Protein AF-A0AB34HE73-F1 (afdb_monomer)

Solvent-accessible surface area (backbone atoms only — not comparable to full-atom values): 18874 Å² total; per-residue (Å²): 136,82,91,80,91,85,86,89,84,90,88,88,86,88,89,89,86,86,93,82,88,81,91,80,83,86,74,69,83,75,71,79,73,81,68,89,65,58,67,59,55,50,46,30,37,50,30,25,45,53,14,38,50,33,37,51,53,22,69,75,37,46,39,34,33,37,40,43,47,102,61,78,45,68,40,33,85,72,79,92,71,82,95,65,86,77,57,67,61,53,55,51,26,51,54,26,43,50,51,14,49,53,27,26,48,53,16,37,52,28,39,55,42,65,72,36,83,92,74,49,69,88,80,55,41,57,57,53,19,20,57,27,15,41,52,13,19,55,30,30,48,52,18,54,51,53,49,50,56,64,56,69,71,51,85,76,53,97,73,43,55,69,46,80,30,68,30,45,52,29,43,55,51,16,27,52,26,15,43,55,19,24,62,52,55,98,87,51,62,70,47,56,38,29,39,51,51,16,29,52,32,23,47,55,16,31,53,28,34,46,51,22,63,76,33,48,37,31,31,36,38,99,65,36,32,30,31,74,60,36,36,35,44,87,93,46,75,45,74,58,78,94,41,74,70,51,52,49,26,45,52,27,44,53,50,21,34,50,32,26,51,53,24,29,54,46,33,51,46,55,75,76,44,94,83,70,88,53,32,54,61,33,14,52,33,20,43,51,19,24,52,28,38,50,53,20,52,52,51,52,48,64,73,49,71,83,49,92,72,62,40,82,31,68,25,44,52,32,39,62,56,16,31,61,31,19,39,52,15,15,50,27,21,40,54,29,39,53,54,49,57,54,50,52,62,61,69,67,56,80,78,85,125

Organism: Eschrichtius robustus (NCBI:txid9764)

Radius of gyration: 31.64 Å; Cα contacts (8 Å, |Δi|>4): 471; chains: 1; bounding box: 95×56×124 Å

Secondary structure (DSSP, 8-state):
-----------------------------------TTHHHHHHHHHHHHHHHHHHHHHHH-S-SEEEESSS-EEE-SS--SS-S---HHHHHHHHHHHHHHHHHHHHHHHHHHHT-TTT--TTHHHHHHHHHHHHHHHHHHHHHHHHHHHHHTSPPPTT-EEEE-HHHHHHHHHHHHHHHHHH--TTS-HHHHHHHHHHHHHHHHHHHHHHHHH-S-SEEETTEEE-SSEEEETTEEEEPP--HHHHHHHHHHHHHHHHHHHHHHHHHHHHH-TT--THHHHHHHHHHHHHHHHHHHHHHHHHHTT-TT-EE-HHHHHHHHHHHHHHHHHHHHHHHHHHHHHHHHHHTS----

Sequence (353 aa):
MSSAIFVMAPQLPQTWIPFWEPVLMSMGPRSPAFAPMEPYRSLALLTSSLGLLSLLVALSTNFWFVAEGPSSSHSGLWPRGDQGSVKGYIHVTQSFCILAALWGLISVSFLVMSCIPSLSAPGRGPIVSTFTAFAAALSLTVAMVVYTVERWKQPGHPQIQSFFSWSFYLGWVSTVLFLCAGSSLPGMGVKRSLQSGGTLLGFLANILTILSTATNYWIRYSGGHSGLWQECSGGTCSNIPCQTMLAVTGACMVLAAGCSIVGLVMGLRILCQEGDSRGRTTSAIFFLCGLLLLIAMTGYTVKNAWKNDVFFSWSYFSGWLALPFSVLAGFCFLLADMIMQSTDAISGFPVCL

Nearest PDB structures (foldseek):
  8ayl-assembly1_J  TM=8.689E-01  e=1.124E-04  Rattus norvegicus
  6jpa-assembly1_E  TM=8.314E-01  e=4.876E-05  Oryctolagus cuniculus
  8aym-assembly1_J  TM=8.349E-01  e=1.177E-04  Rattus norvegicus
  3x29-assembly2_C  TM=7.958E-01  e=3.423E-04  Mus musculus
  5b2g-assembly3_E  TM=4.976E-01  e=3.423E-04  Tequatrovirus T4

pLDDT: mean 74.1, std 16.52, range [31.31, 95.81]

Mean predicted aligned error: 17.4 Å

Foldseek 3Di:
DDDDDDDDDDDDDDDDDDDDDDDDDPPDDPPPPVPPQPPLLVLLLVLLVLLLVLLVCLQVDQAFKWKDFPDIDTGHLDDPDPDDPDPVLSVLLVVLSVLLNVLSVQLNVLSVLVVDPVNDDPDDSLLSSLVSLLSSLVSLVVSLVSVVVVVVPDDDDPRMDMDGGDSSVSSVSSSVSSNLSNLSHSPDDLLLSLLSLLLVLLVLLLVLLCLLLVDQAQKDFPFFTGHLFWTDGPNDIDGDPDDPLSVLLNVLSVLLSVLSVVLNVVSVVCNVDPDDLCLLVSLVSLVSSLVSLVSSLVSVCVVCVPPPRMDGGDSSVSSVVSNVSSNSSSVSSVVSSVVVVVVVVVVPDPPPD

Structure (mmCIF, N/CA/C/O backbone):
data_AF-A0AB34HE73-F1
#
_entry.id   AF-A0AB34HE73-F1
#
loop_
_atom_site.group_PDB
_atom_site.id
_atom_site.type_symbol
_atom_site.label_atom_id
_atom_site.label_alt_id
_atom_site.label_comp_id
_atom_site.label_asym_id
_atom_site.label_entity_id
_atom_site.label_seq_id
_atom_site.pdbx_PDB_ins_code
_atom_site.Cartn_x
_atom_site.Cartn_y
_atom_site.Cartn_z
_atom_site.occupancy
_atom_site.B_iso_or_equiv
_atom_site.auth_seq_id
_atom_site.auth_comp_id
_atom_site.auth_asym_id
_atom_site.auth_atom_id
_atom_site.pdbx_PDB_model_num
ATOM 1 N N . MET A 1 1 ? -67.447 -0.710 93.966 1.00 35.19 1 MET A N 1
ATOM 2 C CA . MET A 1 1 ? -66.018 -0.344 93.922 1.00 35.19 1 MET A CA 1
ATOM 3 C C . MET A 1 1 ? -65.671 0.057 92.493 1.00 35.19 1 MET A C 1
ATOM 5 O O . MET A 1 1 ? -65.818 -0.767 91.608 1.00 35.19 1 MET A O 1
ATOM 9 N N . SER A 1 2 ? -65.317 1.337 92.339 1.00 34.47 2 SER A N 1
ATOM 10 C CA . SER A 1 2 ? -64.538 2.020 91.285 1.00 34.47 2 SER A CA 1
ATOM 11 C C . SER A 1 2 ? -64.898 1.916 89.786 1.00 34.47 2 SER A C 1
ATOM 13 O O . SER A 1 2 ? -64.581 0.930 89.137 1.00 34.47 2 SER A O 1
ATOM 15 N N . SER A 1 3 ? -65.508 3.008 89.282 1.00 33.16 3 SER A N 1
ATOM 16 C CA . SER A 1 3 ? -64.993 4.010 88.300 1.00 33.16 3 SER A CA 1
ATOM 17 C C . SER A 1 3 ? -64.280 3.553 87.008 1.00 33.16 3 SER A C 1
ATOM 19 O O . SER A 1 3 ? -63.472 2.643 87.062 1.00 33.16 3 SER A O 1
ATOM 21 N N . ALA A 1 4 ? -64.312 4.218 85.842 1.00 37.97 4 ALA A N 1
ATOM 22 C CA . ALA A 1 4 ? -65.112 5.267 85.187 1.00 37.97 4 ALA A CA 1
ATOM 23 C C . ALA A 1 4 ? -64.449 5.553 83.803 1.00 37.97 4 ALA A C 1
ATOM 25 O O . ALA A 1 4 ? -63.246 5.761 83.757 1.00 37.97 4 ALA A O 1
ATOM 26 N N . ILE A 1 5 ? -65.234 5.557 82.715 1.00 36.31 5 ILE A N 1
ATOM 27 C CA . ILE A 1 5 ? -65.347 6.597 81.656 1.00 36.31 5 ILE A CA 1
ATOM 28 C C . ILE A 1 5 ? -64.072 7.215 81.019 1.00 36.31 5 ILE A C 1
ATOM 30 O O . ILE A 1 5 ? -63.320 7.895 81.701 1.00 36.31 5 ILE A O 1
ATOM 34 N N . PHE A 1 6 ? -63.980 7.174 79.674 1.00 32.50 6 PHE A N 1
ATOM 35 C CA . PHE A 1 6 ? -63.457 8.246 78.779 1.00 32.50 6 PHE A CA 1
ATOM 36 C C . PHE A 1 6 ? -63.914 7.929 77.327 1.00 32.50 6 PHE A C 1
ATOM 38 O O . PHE A 1 6 ? -63.566 6.875 76.808 1.00 32.50 6 PHE A O 1
ATOM 45 N N . VAL A 1 7 ? -64.960 8.552 76.762 1.00 36.00 7 VAL A N 1
ATOM 46 C CA . VAL A 1 7 ? -65.105 9.875 76.093 1.00 36.00 7 VAL A CA 1
ATOM 47 C C . VAL A 1 7 ? -64.477 9.970 74.684 1.00 36.00 7 VAL A C 1
ATOM 49 O O . VAL A 1 7 ? -63.281 9.789 74.494 1.00 36.00 7 VAL A O 1
ATOM 52 N N . MET A 1 8 ? -65.356 10.289 73.720 1.00 31.50 8 MET A N 1
ATOM 53 C CA . MET A 1 8 ? -65.163 10.653 72.303 1.00 31.50 8 MET A CA 1
ATOM 54 C C . MET A 1 8 ? -64.284 11.897 72.072 1.00 31.50 8 MET A C 1
ATOM 56 O O . MET A 1 8 ? -64.400 12.850 72.834 1.00 31.50 8 MET A O 1
ATOM 60 N N . ALA A 1 9 ? -63.580 11.967 70.929 1.00 33.22 9 ALA A N 1
ATOM 61 C CA . ALA A 1 9 ? -63.828 12.955 69.852 1.00 33.22 9 ALA A CA 1
ATOM 62 C C . ALA A 1 9 ? -62.808 12.839 68.677 1.00 33.22 9 ALA A C 1
ATOM 64 O O . ALA A 1 9 ? -61.655 12.485 68.914 1.00 33.22 9 ALA A O 1
ATOM 65 N N . PRO A 1 10 ? -63.218 13.136 67.422 1.00 53.75 10 PRO A N 1
ATOM 66 C CA . PRO A 1 10 ? -62.393 13.125 66.195 1.00 53.75 10 PRO A CA 1
ATOM 67 C C . PRO A 1 10 ? -61.749 14.506 65.932 1.00 53.75 10 PRO A C 1
ATOM 69 O O . PRO A 1 10 ? -62.083 15.418 66.675 1.00 53.75 10 PRO A O 1
ATOM 72 N N . GLN A 1 11 ? -60.902 14.688 64.894 1.00 33.53 11 GLN A N 1
ATOM 73 C CA . GLN A 1 11 ? -60.715 15.946 64.113 1.00 33.53 11 GLN A CA 1
ATOM 74 C C . GLN A 1 11 ? -59.762 15.770 62.898 1.00 33.53 11 GLN A C 1
ATOM 76 O O . GLN A 1 11 ? -58.945 14.856 62.853 1.00 33.53 11 GLN A O 1
ATOM 81 N N . LEU A 1 12 ? -59.963 16.636 61.898 1.00 34.19 12 LEU A N 1
ATOM 82 C CA . LEU A 1 12 ? -59.659 16.557 60.450 1.00 34.19 12 LEU A CA 1
ATOM 83 C C . LEU A 1 12 ? -58.481 17.542 60.080 1.00 34.19 12 LEU A C 1
ATOM 85 O O . LEU A 1 12 ? -57.742 17.885 60.997 1.00 34.19 12 LEU A O 1
ATOM 89 N N . PRO A 1 13 ? -58.180 17.961 58.817 1.00 43.50 13 PRO A N 1
ATOM 90 C CA . PRO A 1 13 ? -56.823 17.964 58.236 1.00 43.50 13 PRO A CA 1
ATOM 91 C C . PRO A 1 13 ? -56.219 19.350 57.844 1.00 43.50 13 PRO A C 1
ATOM 93 O O . PRO A 1 13 ? -56.876 20.377 57.918 1.00 43.50 13 PRO A O 1
ATOM 96 N N . GLN A 1 14 ? -54.991 19.295 57.294 1.00 36.75 14 GLN A N 1
ATOM 97 C CA . GLN A 1 14 ? -54.356 20.145 56.254 1.00 36.75 14 GLN A CA 1
ATOM 98 C C . GLN A 1 14 ? -53.998 21.646 56.464 1.00 36.75 14 GLN A C 1
ATOM 100 O O . GLN A 1 14 ? -54.820 22.491 56.787 1.00 36.75 14 GLN A O 1
ATOM 105 N N . THR A 1 15 ? -52.770 21.949 55.998 1.00 35.72 15 THR A N 1
ATOM 106 C CA . THR A 1 15 ? -52.230 23.197 55.390 1.00 35.72 15 THR A CA 1
ATOM 107 C C . THR A 1 15 ? -51.694 24.307 56.299 1.00 35.72 15 THR A C 1
ATOM 109 O O . THR A 1 15 ? -52.477 24.937 56.981 1.00 35.72 15 THR A O 1
ATOM 112 N N . TRP A 1 16 ? -50.374 24.574 56.222 1.00 33.25 16 TRP A N 1
ATOM 113 C CA . TRP A 1 16 ? -49.704 25.898 56.182 1.00 33.25 16 TRP A CA 1
ATOM 114 C C . TRP A 1 16 ? -48.220 25.707 55.749 1.00 33.25 16 TRP A C 1
ATOM 116 O O . TRP A 1 16 ? -47.509 24.889 56.326 1.00 33.25 16 TRP A O 1
ATOM 126 N N . ILE A 1 17 ? -47.770 26.433 54.712 1.00 41.38 17 ILE A N 1
ATOM 127 C CA . ILE A 1 17 ? -46.388 26.538 54.156 1.00 41.38 17 ILE A CA 1
ATOM 128 C C . ILE A 1 17 ? -45.917 27.995 54.400 1.00 41.38 17 ILE A C 1
ATOM 130 O O . ILE A 1 17 ? -46.784 28.870 54.322 1.00 41.38 17 ILE A O 1
ATOM 134 N N . PRO A 1 18 ? -44.639 28.309 54.743 1.00 44.56 18 PRO A N 1
ATOM 135 C CA . PRO A 1 18 ? -43.641 28.826 53.762 1.00 44.56 18 PRO A CA 1
ATOM 136 C C . PRO A 1 18 ? -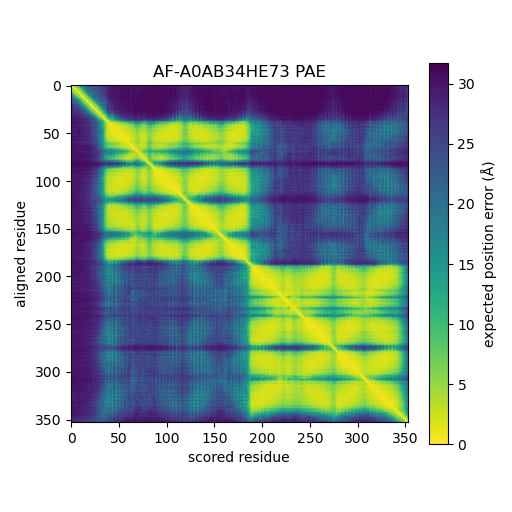42.167 28.412 54.065 1.00 44.56 18 PRO A C 1
ATOM 138 O O . PRO A 1 18 ? -41.778 28.258 55.213 1.00 44.56 18 PRO A O 1
ATOM 141 N N . PHE A 1 19 ? -41.344 28.018 53.083 1.00 33.50 19 PHE A N 1
ATOM 142 C CA . PHE A 1 19 ? -40.471 28.840 52.210 1.00 33.50 19 PHE A CA 1
ATOM 143 C C . PHE A 1 19 ? -39.262 29.528 52.904 1.00 33.50 19 PHE A C 1
ATOM 145 O O . PHE A 1 19 ? -39.336 30.710 53.222 1.00 33.50 19 PHE A O 1
ATOM 152 N N . TRP A 1 20 ? -38.135 28.806 53.067 1.00 31.31 20 TRP A N 1
ATOM 153 C CA . TRP A 1 20 ? -36.753 29.326 52.915 1.00 31.31 20 TRP A CA 1
ATOM 154 C C . TRP A 1 20 ? -35.736 28.164 52.744 1.00 31.31 20 TRP A C 1
ATOM 156 O O . TRP A 1 20 ? -35.648 27.274 53.585 1.00 31.31 20 TRP A O 1
ATOM 166 N N . GLU A 1 21 ? -35.015 28.166 51.619 1.00 34.62 21 GLU A N 1
ATOM 167 C CA . GLU A 1 21 ? -33.889 27.295 51.192 1.00 34.62 21 GLU A CA 1
ATOM 168 C C . GLU A 1 21 ? -32.621 27.475 52.083 1.00 34.62 21 GLU A C 1
ATOM 170 O O . GLU A 1 21 ? -32.624 28.438 52.854 1.00 34.62 21 GLU A O 1
ATOM 175 N N . PRO A 1 22 ? -31.516 26.669 52.011 1.00 42.72 22 PRO A N 1
ATOM 176 C CA . PRO A 1 22 ? -30.869 26.212 50.763 1.00 42.72 22 PRO A CA 1
ATOM 177 C C . PRO A 1 22 ? -30.125 24.843 50.760 1.00 42.72 22 PRO A C 1
ATOM 179 O O . PRO A 1 22 ? -29.684 24.319 51.774 1.00 42.72 22 PRO A O 1
ATOM 182 N N . VAL A 1 23 ? -29.914 24.321 49.543 1.00 42.50 23 VAL A N 1
ATOM 183 C CA . VAL A 1 23 ? -28.691 23.632 49.064 1.00 42.50 23 VAL A CA 1
ATOM 184 C C . VAL A 1 23 ? -28.083 22.538 49.964 1.00 42.50 23 VAL A C 1
ATOM 186 O O . VAL A 1 23 ? -27.239 22.807 50.812 1.00 42.50 23 VAL A O 1
ATOM 189 N N . LEU A 1 24 ? -28.369 21.268 49.645 1.00 34.91 24 LEU A N 1
ATOM 190 C CA . LEU A 1 24 ? -27.451 20.146 49.898 1.00 34.91 24 LEU A CA 1
ATOM 191 C C . LEU A 1 24 ? -27.722 18.979 48.931 1.00 34.91 24 LEU A C 1
ATOM 193 O O . LEU A 1 24 ? -28.573 18.124 49.141 1.00 34.91 24 LEU A O 1
ATOM 197 N N . MET A 1 25 ? -26.954 18.983 47.840 1.00 36.09 25 MET A N 1
ATOM 198 C CA . MET A 1 25 ? -26.158 17.8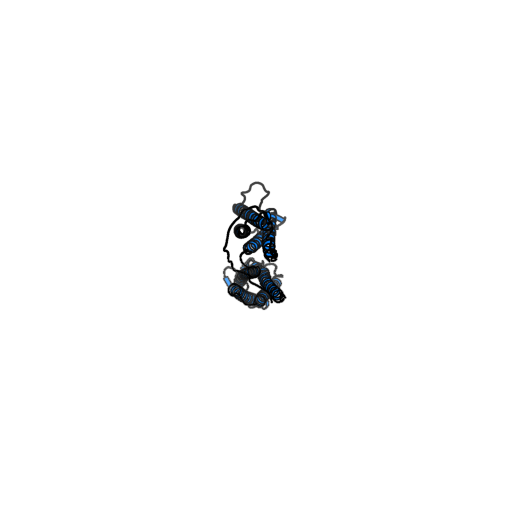28 47.414 1.00 36.09 25 MET A CA 1
ATOM 199 C C . MET A 1 25 ? -26.885 16.470 47.337 1.00 36.09 25 MET A C 1
ATOM 201 O O . MET A 1 25 ? -26.655 15.570 48.135 1.00 36.09 25 MET A O 1
ATOM 205 N N . SER A 1 26 ? -27.641 16.255 46.259 1.00 32.59 26 SER A N 1
ATOM 206 C CA . SER A 1 26 ? -27.774 14.910 45.681 1.00 32.59 26 SER A CA 1
ATOM 207 C C . SER A 1 26 ? -26.698 14.727 44.605 1.00 32.59 26 SER A C 1
ATOM 209 O O . SER A 1 26 ? -26.965 14.678 43.406 1.00 32.59 26 SER A O 1
ATOM 211 N N . MET A 1 27 ? -25.433 14.689 45.037 1.00 33.72 27 MET A N 1
ATOM 212 C CA . MET A 1 27 ? -24.384 14.017 44.272 1.00 33.72 27 MET A CA 1
ATOM 213 C C . MET A 1 27 ? -24.460 12.537 44.637 1.00 33.72 27 MET A C 1
ATOM 215 O O . MET A 1 27 ? -23.737 12.060 45.506 1.00 33.72 27 MET A O 1
ATOM 219 N N . GLY A 1 28 ? -25.360 11.801 43.984 1.00 32.09 28 GLY A N 1
ATOM 220 C CA . GLY A 1 28 ? -25.162 10.360 43.872 1.00 32.09 28 GLY A CA 1
ATOM 221 C C . GLY A 1 28 ? -23.804 10.122 43.198 1.00 32.09 28 GLY A C 1
ATOM 222 O O . GLY A 1 28 ? -23.480 10.849 42.250 1.00 32.09 28 GLY A O 1
ATOM 223 N N . PRO A 1 29 ? -22.981 9.168 43.663 1.00 34.81 29 PRO A N 1
ATOM 224 C CA . PRO A 1 29 ? -21.724 8.875 43.002 1.00 34.81 29 PRO A CA 1
ATOM 225 C C . PRO A 1 29 ? -22.054 8.360 41.600 1.00 34.81 29 PRO A C 1
ATOM 227 O O . PRO A 1 29 ? -22.467 7.216 41.420 1.00 34.81 29 PRO A O 1
ATOM 230 N N . ARG A 1 30 ? -21.879 9.213 40.583 1.00 38.81 30 ARG A N 1
ATOM 231 C CA . ARG A 1 30 ? -21.608 8.726 39.234 1.00 38.81 30 ARG A CA 1
ATOM 232 C C . ARG A 1 30 ? -20.278 8.009 39.349 1.00 38.81 30 ARG A C 1
ATOM 234 O O . ARG A 1 30 ? -19.224 8.640 39.337 1.00 38.81 30 ARG A O 1
ATOM 241 N N . SER A 1 31 ? -20.351 6.698 39.518 1.00 31.67 31 SER A N 1
ATOM 242 C CA . SER A 1 31 ? -19.259 5.808 39.180 1.00 31.67 31 SER A CA 1
ATOM 243 C C . SER A 1 31 ? -18.708 6.269 37.826 1.00 31.67 31 SER A C 1
ATOM 245 O O . SER A 1 31 ? -19.476 6.386 36.863 1.00 31.67 31 SER A O 1
ATOM 247 N N . PRO A 1 32 ? -17.414 6.614 37.724 1.00 40.03 32 PRO A N 1
ATOM 248 C CA . PRO A 1 32 ? -16.811 6.808 36.427 1.00 40.03 32 PRO A CA 1
ATOM 249 C C . PRO A 1 32 ? -16.802 5.423 35.792 1.00 40.03 32 PRO A C 1
ATOM 251 O O . PRO A 1 32 ? -15.933 4.598 36.063 1.00 40.03 32 PRO A O 1
ATOM 254 N N . ALA A 1 33 ? -17.817 5.139 34.978 1.00 34.69 33 ALA A N 1
ATOM 255 C CA . ALA A 1 33 ? -17.678 4.147 33.938 1.00 34.69 33 ALA A CA 1
ATOM 256 C C . ALA A 1 33 ? -16.414 4.557 33.181 1.00 34.69 33 ALA A C 1
ATOM 258 O O . ALA A 1 33 ? -16.399 5.594 32.515 1.00 34.69 33 ALA A O 1
ATOM 259 N N . PHE A 1 34 ? -15.331 3.807 33.388 1.00 40.50 34 PHE A N 1
ATOM 260 C CA . PHE A 1 34 ? -14.113 3.907 32.606 1.00 40.50 34 PHE A CA 1
ATOM 261 C C . PHE A 1 34 ? -14.534 3.747 31.148 1.00 40.50 34 PHE A C 1
ATOM 263 O O . PHE A 1 34 ? -14.790 2.642 30.677 1.00 40.50 34 PHE A O 1
ATOM 270 N N . ALA A 1 35 ? -14.721 4.872 30.464 1.00 39.53 35 ALA A N 1
ATOM 271 C CA . ALA A 1 35 ? -15.114 4.896 29.075 1.00 39.53 35 ALA A CA 1
ATOM 272 C C . ALA A 1 35 ? -13.950 4.300 28.271 1.00 39.53 35 ALA A C 1
ATOM 274 O O . ALA A 1 35 ? -12.871 4.894 28.262 1.00 39.53 35 ALA A O 1
ATOM 275 N N . PRO A 1 36 ? -14.124 3.189 27.537 1.00 42.81 36 PRO A N 1
ATOM 276 C CA . PRO A 1 36 ? -13.064 2.619 26.703 1.00 42.81 36 PRO A CA 1
ATOM 277 C C . PRO A 1 36 ? -12.810 3.452 25.421 1.00 42.81 36 PRO A C 1
ATOM 279 O O . PRO A 1 36 ? -12.388 2.926 24.395 1.00 42.81 36 PRO A O 1
ATOM 282 N N . MET A 1 37 ? -13.079 4.764 25.454 1.00 50.88 37 MET A N 1
ATOM 283 C CA . MET A 1 37 ? -13.081 5.689 24.310 1.00 50.88 37 MET A CA 1
ATOM 284 C C . MET A 1 37 ? -11.750 6.437 24.093 1.00 50.88 37 MET A C 1
ATOM 286 O O . MET A 1 37 ? -11.600 7.113 23.074 1.00 50.88 37 MET A O 1
ATOM 290 N N . GLU A 1 38 ? -10.771 6.316 24.996 1.00 56.56 38 GLU A N 1
ATOM 291 C CA . GLU A 1 38 ? -9.459 6.979 24.877 1.00 56.56 38 GLU A CA 1
ATOM 292 C C . GLU A 1 38 ? -8.471 6.388 23.845 1.00 56.56 38 GLU A C 1
ATOM 294 O O . GLU A 1 38 ? -7.833 7.175 23.141 1.00 56.56 38 GLU A O 1
ATOM 299 N N . PRO A 1 39 ? -8.321 5.058 23.655 1.00 59.19 39 PRO A N 1
ATOM 300 C CA . PRO A 1 39 ? -7.241 4.524 22.813 1.00 59.19 39 PRO A CA 1
ATOM 301 C C . PRO A 1 39 ? -7.439 4.832 21.324 1.00 59.19 39 PRO A C 1
ATOM 303 O O . PRO A 1 39 ? -6.480 4.995 20.576 1.00 59.19 39 PRO A O 1
ATOM 306 N N . TYR A 1 40 ? -8.691 4.962 20.892 1.00 61.16 40 TYR A N 1
ATOM 307 C CA . TYR A 1 40 ? -9.051 5.240 19.506 1.00 61.16 40 TYR A CA 1
ATOM 308 C C . TYR A 1 40 ? -8.788 6.703 19.113 1.00 61.16 40 TYR A C 1
ATOM 310 O O . TYR A 1 40 ? -8.256 6.958 18.034 1.00 61.16 40 TYR A O 1
ATOM 318 N N . ARG A 1 41 ? -9.099 7.664 19.996 1.00 67.81 41 ARG A N 1
ATOM 319 C CA . ARG A 1 41 ? -8.769 9.079 19.754 1.00 67.81 41 ARG A CA 1
ATOM 320 C C . ARG A 1 41 ? -7.262 9.266 19.720 1.00 67.81 41 ARG A C 1
ATOM 322 O O . ARG A 1 41 ? -6.761 9.947 18.834 1.00 67.81 41 ARG A O 1
ATOM 329 N N . SER A 1 42 ? -6.552 8.586 20.616 1.00 71.31 42 SER A N 1
ATOM 330 C CA . SER A 1 42 ? -5.091 8.568 20.644 1.00 71.31 42 SER A CA 1
ATOM 331 C C . SER A 1 42 ? -4.494 7.949 19.378 1.00 71.31 42 SER A C 1
ATOM 333 O O . SER A 1 42 ? -3.547 8.504 18.833 1.00 71.31 42 SER A O 1
ATOM 335 N N . LEU A 1 43 ? -5.068 6.863 18.844 1.00 74.31 43 LEU A N 1
ATOM 336 C CA . LEU A 1 43 ? -4.621 6.254 17.584 1.00 74.31 43 LEU A CA 1
ATOM 337 C C . LEU A 1 43 ? -4.920 7.137 16.362 1.00 74.31 43 LEU A C 1
ATOM 339 O O . LEU A 1 43 ? -4.058 7.297 15.497 1.00 74.31 43 LEU A O 1
ATOM 343 N N . ALA A 1 44 ? -6.111 7.735 16.282 1.00 76.75 44 ALA A N 1
ATOM 344 C CA . ALA A 1 44 ? -6.478 8.665 15.211 1.00 76.75 44 ALA A CA 1
ATOM 345 C C . ALA A 1 44 ? -5.602 9.930 15.245 1.00 76.75 44 ALA A C 1
ATOM 347 O O . ALA A 1 44 ? -5.151 10.414 14.206 1.00 76.75 44 ALA A O 1
ATOM 348 N N . LEU A 1 45 ? -5.303 10.430 16.448 1.00 81.75 45 LEU A N 1
ATOM 349 C CA . LEU A 1 45 ? -4.386 11.542 16.672 1.00 81.75 45 LEU A CA 1
ATOM 350 C C . LEU A 1 45 ? -2.957 11.169 16.278 1.00 81.75 45 LEU A C 1
ATOM 352 O O . LEU A 1 45 ? -2.314 11.932 15.562 1.00 81.75 45 LEU A O 1
ATOM 356 N N . LEU A 1 46 ? -2.473 9.992 16.677 1.00 80.94 46 LEU A N 1
ATOM 357 C CA . LEU A 1 46 ? -1.143 9.497 16.324 1.00 80.94 46 LEU A CA 1
ATOM 358 C C . LEU A 1 46 ? -0.993 9.313 14.808 1.00 80.94 46 LEU A C 1
ATOM 360 O O . LEU A 1 46 ? -0.020 9.771 14.225 1.00 80.94 46 LEU A O 1
ATOM 364 N N . THR A 1 47 ? -1.965 8.685 14.149 1.00 82.38 47 THR A N 1
ATOM 365 C CA . THR A 1 47 ? -1.924 8.454 12.695 1.00 82.38 47 THR A CA 1
ATOM 366 C C . THR A 1 47 ? -2.061 9.753 11.902 1.00 82.38 47 THR A C 1
ATOM 368 O O . THR A 1 47 ? -1.293 9.964 10.966 1.00 82.38 47 THR A O 1
ATOM 371 N N . SER A 1 48 ? -2.946 10.671 12.310 1.00 85.31 48 SER A N 1
ATOM 372 C CA . SER A 1 48 ? -3.072 11.997 11.681 1.00 85.31 48 SER A CA 1
ATOM 373 C C . SER A 1 48 ? -1.826 12.854 11.883 1.00 85.31 48 SER A C 1
ATOM 375 O O . SER A 1 48 ? -1.373 13.508 10.947 1.00 85.31 48 SER A O 1
ATOM 377 N N . SER A 1 49 ? -1.254 12.852 13.091 1.00 86.88 49 SER A N 1
ATOM 378 C CA . SER A 1 49 ? -0.039 13.617 13.394 1.00 86.88 49 SER A CA 1
ATOM 379 C C . SER A 1 49 ? 1.179 13.047 12.679 1.00 86.88 49 SER A C 1
ATOM 381 O O . SER A 1 49 ? 1.938 13.811 12.091 1.00 86.88 49 SER A O 1
ATOM 383 N N . LEU A 1 50 ? 1.336 11.721 12.638 1.00 84.56 50 LEU A N 1
ATOM 384 C CA . LEU A 1 50 ? 2.406 11.069 11.889 1.00 84.56 50 LEU A CA 1
ATOM 385 C C . LEU A 1 50 ? 2.239 11.275 10.377 1.00 84.56 50 LEU A C 1
ATOM 387 O O . LEU A 1 50 ? 3.227 11.506 9.681 1.00 84.56 50 LEU A O 1
ATOM 391 N N . GLY A 1 51 ? 1.003 11.248 9.870 1.00 86.88 51 GLY A N 1
ATOM 392 C CA . GLY A 1 51 ? 0.678 11.553 8.476 1.00 86.88 51 GLY A CA 1
ATOM 393 C C . GLY A 1 51 ? 1.022 12.995 8.108 1.00 86.88 51 GLY A C 1
ATOM 394 O O . GLY A 1 51 ? 1.685 13.227 7.095 1.00 86.88 51 GLY A O 1
ATOM 395 N N . LEU A 1 52 ? 0.658 13.953 8.965 1.00 93.56 52 LEU A N 1
ATOM 396 C CA . LEU A 1 52 ? 0.985 15.367 8.798 1.00 93.56 52 LEU A CA 1
ATOM 397 C C . LEU A 1 52 ? 2.492 15.616 8.890 1.00 93.56 52 LEU A C 1
ATOM 399 O O . LEU A 1 52 ? 3.048 16.290 8.030 1.00 93.56 52 LEU A O 1
ATOM 403 N N . LEU A 1 53 ? 3.168 15.030 9.878 1.00 90.44 53 LEU A N 1
ATOM 404 C CA . LEU A 1 53 ? 4.616 15.136 10.034 1.00 90.44 53 LEU A CA 1
ATOM 405 C C . LEU A 1 53 ? 5.340 14.586 8.801 1.00 90.44 53 LEU A C 1
ATOM 407 O O . LEU A 1 53 ? 6.211 15.254 8.253 1.00 90.44 53 LEU A O 1
ATOM 411 N N . SER A 1 54 ? 4.935 13.409 8.320 1.00 87.56 54 SER A N 1
ATOM 412 C CA . SER A 1 54 ? 5.505 12.789 7.119 1.00 87.56 54 SER A CA 1
ATOM 413 C C . SER A 1 54 ? 5.301 13.661 5.876 1.00 87.56 54 SER A C 1
ATOM 415 O O . SER A 1 54 ? 6.228 13.816 5.082 1.00 87.56 54 SER A O 1
ATOM 417 N N . LEU A 1 55 ? 4.126 14.289 5.730 1.00 92.00 55 LEU A N 1
ATOM 418 C CA . LEU A 1 55 ? 3.847 15.233 4.643 1.00 92.00 55 LEU A CA 1
ATOM 419 C C . LEU A 1 55 ? 4.702 16.501 4.740 1.00 92.00 55 LEU A C 1
ATOM 421 O O . LEU A 1 55 ? 5.233 16.956 3.731 1.00 92.00 55 LEU A O 1
ATOM 425 N N . LEU A 1 56 ? 4.866 17.068 5.936 1.00 92.12 56 LEU A N 1
ATOM 426 C CA . LEU A 1 56 ? 5.695 18.256 6.153 1.00 92.12 56 LEU A CA 1
ATOM 427 C C . LEU A 1 56 ? 7.181 17.962 5.899 1.00 92.12 56 LEU A C 1
ATOM 429 O O . LEU A 1 56 ? 7.880 18.767 5.278 1.00 92.12 56 LEU A O 1
ATOM 433 N N . VAL A 1 57 ? 7.662 16.785 6.306 1.00 89.50 57 VAL A N 1
ATOM 434 C CA . VAL A 1 57 ? 9.019 16.319 5.990 1.00 89.50 57 VAL A CA 1
ATOM 435 C C . VAL A 1 57 ? 9.175 16.130 4.481 1.00 89.50 57 VAL A C 1
ATOM 437 O O . VAL A 1 57 ? 10.149 16.612 3.905 1.00 89.50 57 VAL A O 1
ATOM 440 N N . ALA A 1 58 ? 8.202 15.513 3.808 1.00 88.25 58 ALA A N 1
ATOM 441 C CA . ALA A 1 58 ? 8.217 15.399 2.353 1.00 88.25 58 ALA A CA 1
ATOM 442 C C . ALA A 1 58 ? 8.266 16.787 1.688 1.00 88.25 58 ALA A C 1
ATOM 444 O O . ALA A 1 58 ? 9.132 17.034 0.857 1.00 88.25 58 ALA A O 1
ATOM 445 N N . LEU A 1 59 ? 7.415 17.731 2.095 1.00 89.31 59 LEU A N 1
ATOM 446 C CA . LEU A 1 59 ? 7.347 19.085 1.531 1.00 89.31 59 LEU A CA 1
ATOM 447 C C . LEU A 1 59 ? 8.607 19.934 1.750 1.00 89.31 59 LEU A C 1
ATOM 449 O O . LEU A 1 59 ? 8.924 20.774 0.910 1.00 89.31 59 LEU A O 1
ATOM 453 N N . SER A 1 60 ? 9.299 19.747 2.872 1.00 86.81 60 SER A N 1
ATOM 454 C CA . SER A 1 60 ? 10.487 20.534 3.234 1.00 86.81 60 SER A CA 1
ATOM 455 C C . SER A 1 60 ? 11.787 20.003 2.626 1.00 86.81 60 SER A C 1
ATOM 457 O O . SER A 1 60 ? 12.794 20.712 2.601 1.00 86.81 60 SER A O 1
ATOM 459 N N . THR A 1 61 ? 11.786 18.765 2.130 1.00 84.88 61 THR A N 1
ATOM 460 C CA . THR A 1 61 ? 12.997 18.076 1.677 1.00 84.88 61 THR A CA 1
ATOM 461 C C . THR A 1 61 ? 13.120 18.066 0.159 1.00 84.88 61 THR A C 1
ATOM 463 O O . THR A 1 61 ? 12.143 18.016 -0.588 1.00 84.88 61 THR A O 1
ATOM 466 N N . ASN A 1 62 ? 14.368 18.081 -0.315 1.00 83.56 62 ASN A N 1
ATOM 467 C CA . ASN A 1 62 ? 14.675 18.154 -1.743 1.00 83.56 62 ASN A CA 1
ATOM 468 C C . ASN A 1 62 ? 14.921 16.786 -2.396 1.00 83.56 62 ASN A C 1
ATOM 470 O O . ASN A 1 62 ? 15.510 16.711 -3.469 1.00 83.56 62 ASN A O 1
ATOM 474 N N . PHE A 1 63 ? 14.478 15.703 -1.758 1.00 83.62 63 PHE A N 1
ATOM 475 C CA . PHE A 1 63 ? 14.738 14.327 -2.185 1.00 83.62 63 PHE A CA 1
ATOM 476 C C . PHE A 1 63 ? 13.473 13.658 -2.730 1.00 83.62 63 PHE A C 1
ATOM 478 O O . PHE A 1 63 ? 13.125 12.534 -2.373 1.00 83.62 63 PHE A O 1
ATOM 485 N N . TRP A 1 64 ? 12.758 14.359 -3.609 1.00 84.75 64 TRP A N 1
ATOM 486 C CA . TRP A 1 64 ? 11.611 13.783 -4.318 1.00 84.75 64 TRP A CA 1
ATOM 487 C C . TRP A 1 64 ? 12.056 12.963 -5.520 1.00 84.75 64 TRP A C 1
ATOM 489 O O . TRP A 1 64 ? 11.507 11.897 -5.802 1.00 84.75 64 TRP A O 1
ATOM 499 N N . PHE A 1 65 ? 13.081 13.452 -6.208 1.00 84.25 65 PHE A N 1
ATOM 500 C CA . PHE A 1 65 ? 13.601 12.850 -7.419 1.00 84.25 65 PHE A CA 1
ATOM 501 C C . PHE A 1 65 ? 15.116 12.966 -7.436 1.00 84.25 65 PHE A C 1
ATOM 503 O O . PHE A 1 65 ? 15.658 14.035 -7.149 1.00 84.25 65 PHE A O 1
ATOM 510 N N . VAL A 1 66 ? 15.788 11.872 -7.768 1.00 82.12 66 VAL A N 1
ATOM 511 C CA . VAL A 1 66 ? 17.244 11.825 -7.873 1.00 82.12 66 VAL A CA 1
ATOM 512 C C . VAL A 1 66 ? 17.612 11.385 -9.281 1.00 82.12 66 VAL A C 1
ATOM 514 O O . VAL A 1 66 ? 17.005 10.475 -9.848 1.00 82.12 66 VAL A O 1
ATOM 517 N N . ALA A 1 67 ? 18.588 12.084 -9.844 1.00 78.06 67 ALA A N 1
ATOM 518 C CA . ALA A 1 67 ? 19.235 11.743 -11.093 1.00 78.06 67 ALA A CA 1
ATOM 519 C C . ALA A 1 67 ? 20.701 11.412 -10.792 1.00 78.06 67 ALA A C 1
ATOM 521 O O . ALA A 1 67 ? 21.442 12.257 -10.282 1.00 78.06 67 ALA A O 1
ATOM 522 N N . GLU A 1 68 ? 21.100 10.181 -11.090 1.00 71.81 68 GLU A N 1
ATOM 523 C CA . GLU A 1 68 ? 22.472 9.699 -10.975 1.00 71.81 68 GLU A CA 1
ATOM 524 C C . GLU A 1 68 ? 23.138 9.698 -12.355 1.00 71.81 68 GLU A C 1
ATOM 526 O O . GLU A 1 68 ? 22.636 9.111 -13.315 1.00 71.81 68 GLU A O 1
ATOM 531 N N . GLY A 1 69 ? 24.267 10.399 -12.437 1.00 69.75 69 GLY A N 1
ATOM 532 C CA . GLY A 1 69 ? 25.153 10.496 -13.594 1.00 69.75 69 GLY A CA 1
ATOM 533 C C . GLY A 1 69 ? 26.590 10.751 -13.109 1.00 69.75 69 GLY A C 1
ATOM 534 O O . GLY A 1 69 ? 26.930 10.324 -12.007 1.00 69.75 69 GLY A O 1
ATOM 535 N N . PRO A 1 70 ? 27.435 11.492 -13.852 1.00 68.12 70 PRO A N 1
ATOM 536 C CA . PRO A 1 70 ? 28.786 11.864 -13.398 1.00 68.12 70 PRO A CA 1
ATOM 537 C C . PRO A 1 70 ? 28.790 12.661 -12.083 1.00 68.12 70 PRO A C 1
ATOM 539 O O . PRO A 1 70 ? 29.758 12.637 -11.328 1.00 68.12 70 PRO A O 1
ATOM 542 N N . SER A 1 71 ? 27.691 13.360 -11.806 1.00 67.69 71 SER A N 1
ATOM 543 C CA . SER A 1 71 ? 27.387 13.998 -10.532 1.00 67.69 71 SER A CA 1
ATOM 544 C C . SER A 1 71 ? 25.942 13.680 -10.142 1.00 67.69 71 SER A C 1
ATOM 546 O O . SER A 1 71 ? 25.034 13.708 -10.975 1.00 67.69 71 SER A O 1
ATOM 548 N N . SER A 1 72 ? 25.718 13.342 -8.871 1.00 70.94 72 SER A N 1
ATOM 549 C CA . SER A 1 72 ? 24.377 13.085 -8.342 1.00 70.94 72 SER A CA 1
ATOM 550 C C . SER A 1 72 ? 23.637 14.402 -8.118 1.00 70.94 72 SER A C 1
ATOM 552 O O . SER A 1 72 ? 24.131 15.269 -7.391 1.00 70.94 72 SER A O 1
ATOM 554 N N . SER A 1 73 ? 22.438 14.541 -8.681 1.00 77.06 73 SER A N 1
ATOM 555 C CA . SER A 1 73 ? 21.578 15.706 -8.465 1.00 77.06 73 SER A CA 1
ATOM 556 C C . SER A 1 73 ? 20.244 15.287 -7.858 1.00 77.06 73 SER A C 1
ATOM 558 O O . SER A 1 73 ? 19.606 14.336 -8.311 1.00 77.06 73 SER A O 1
ATOM 560 N N . HIS A 1 74 ? 19.816 16.002 -6.820 1.00 79.25 74 HIS A N 1
ATOM 561 C CA . HIS A 1 74 ? 18.536 15.794 -6.152 1.00 79.25 74 HIS A CA 1
ATOM 562 C C . HIS A 1 74 ? 17.638 17.016 -6.350 1.00 79.25 74 HIS A C 1
ATOM 564 O O . HIS A 1 74 ? 18.080 18.163 -6.273 1.00 79.25 74 HIS A O 1
ATOM 570 N N . SER A 1 75 ? 16.362 16.760 -6.625 1.00 82.81 75 SER A N 1
ATOM 571 C CA . SER A 1 75 ? 15.360 17.785 -6.888 1.00 82.81 75 SER A CA 1
ATOM 572 C C . SER A 1 75 ? 14.169 17.619 -5.950 1.00 82.81 75 SER A C 1
ATOM 574 O O . SER A 1 75 ? 13.583 16.537 -5.826 1.00 82.81 75 SER A O 1
ATOM 576 N N . GLY A 1 76 ? 13.830 18.722 -5.285 1.00 82.94 76 GLY A N 1
ATOM 577 C CA . GLY A 1 76 ? 12.650 18.853 -4.443 1.00 82.94 76 GLY A CA 1
ATOM 578 C C . GLY A 1 76 ? 11.435 19.366 -5.190 1.00 82.94 76 GLY A C 1
ATOM 579 O O . GLY A 1 76 ? 11.478 19.670 -6.382 1.00 82.94 76 GLY A O 1
ATOM 580 N N . LEU A 1 77 ? 10.351 19.531 -4.436 1.00 83.31 77 LEU A N 1
ATOM 581 C CA . LEU A 1 77 ? 9.156 20.205 -4.928 1.00 83.31 77 LEU A CA 1
ATOM 582 C C . LEU A 1 77 ? 9.373 21.722 -5.096 1.00 83.31 77 LEU A C 1
ATOM 584 O O . LEU A 1 77 ? 8.661 22.346 -5.875 1.00 83.31 77 LEU A O 1
ATOM 588 N N . TRP A 1 78 ? 10.372 22.298 -4.414 1.00 84.69 78 TRP A N 1
ATOM 589 C CA . TRP A 1 78 ? 10.731 23.721 -4.445 1.00 84.69 78 TRP A CA 1
ATOM 590 C C . TRP A 1 78 ? 12.083 23.935 -5.154 1.00 84.69 78 TRP A C 1
ATOM 592 O O . TRP A 1 78 ? 13.135 23.817 -4.520 1.00 84.69 78 TRP A O 1
ATOM 602 N N . PRO A 1 79 ? 12.100 24.203 -6.472 1.00 72.06 79 PRO A N 1
ATOM 603 C CA . PRO A 1 79 ? 13.348 24.398 -7.209 1.00 72.06 79 PRO A CA 1
ATOM 604 C C . PRO A 1 79 ? 14.096 25.661 -6.737 1.00 72.06 79 PRO A C 1
ATOM 606 O O . PRO A 1 79 ? 13.485 26.703 -6.526 1.00 72.06 79 PRO A O 1
ATOM 609 N N . ARG A 1 80 ? 15.427 25.568 -6.581 1.00 64.75 80 ARG A N 1
ATOM 610 C CA . ARG A 1 80 ? 16.323 26.657 -6.117 1.00 64.75 80 ARG A CA 1
ATOM 611 C C . ARG A 1 80 ? 17.073 27.396 -7.246 1.00 64.75 80 ARG A C 1
ATOM 613 O O . ARG A 1 80 ? 17.974 28.172 -6.955 1.00 64.75 80 ARG A O 1
ATOM 620 N N . GLY A 1 81 ? 16.759 27.121 -8.513 1.00 58.56 81 GLY A N 1
ATOM 621 C CA . GLY A 1 81 ? 17.480 27.662 -9.674 1.00 58.56 81 GLY A CA 1
ATOM 622 C C . GLY A 1 81 ? 16.773 28.837 -10.350 1.00 58.56 81 GLY A C 1
ATOM 623 O O . GLY A 1 81 ? 15.549 28.945 -10.277 1.00 58.56 81 GLY A O 1
ATOM 624 N N . ASP A 1 82 ? 17.559 29.683 -11.018 1.00 53.81 82 ASP A N 1
ATOM 625 C CA . ASP A 1 82 ? 17.074 30.821 -11.799 1.00 53.81 82 ASP A CA 1
ATOM 626 C C . ASP A 1 82 ? 16.328 30.373 -13.075 1.00 53.81 82 ASP A C 1
ATOM 628 O O . ASP A 1 82 ? 16.524 29.273 -13.595 1.00 53.81 82 ASP A O 1
ATOM 632 N N . GLN A 1 83 ? 15.419 31.232 -13.520 1.00 50.22 83 GLN A N 1
ATOM 633 C CA . GLN A 1 83 ? 14.278 31.007 -14.413 1.00 50.22 83 GLN A CA 1
ATOM 634 C C . GLN A 1 83 ? 14.498 30.079 -15.628 1.00 50.22 83 GLN A C 1
ATOM 636 O O . GLN A 1 83 ? 14.920 30.490 -16.705 1.00 50.22 83 GLN A O 1
ATOM 641 N N . GLY A 1 84 ? 14.006 28.847 -15.508 1.00 50.75 84 GLY A N 1
ATOM 642 C CA . GLY A 1 84 ? 13.447 28.080 -16.621 1.00 50.75 84 GLY A CA 1
ATOM 643 C C . GLY A 1 84 ? 12.048 27.641 -16.210 1.00 50.75 84 GLY A C 1
ATOM 644 O O . GLY A 1 84 ? 11.917 27.009 -15.166 1.00 50.75 84 GLY A O 1
ATOM 645 N N . SER A 1 85 ? 11.019 28.036 -16.973 1.00 58.34 85 SER A N 1
ATOM 646 C CA . SER A 1 85 ? 9.585 27.824 -16.691 1.00 58.34 85 SER A CA 1
ATOM 647 C C . SER A 1 85 ? 9.326 26.570 -15.841 1.00 58.34 85 SER A C 1
ATOM 649 O O . SER A 1 85 ?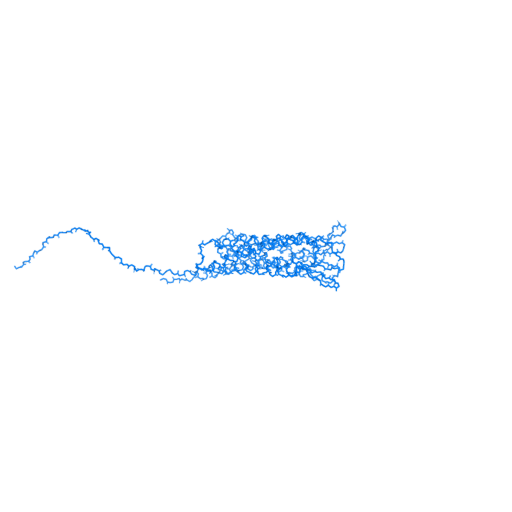 9.457 25.438 -16.318 1.00 58.34 85 SER A O 1
ATOM 651 N N . VAL A 1 86 ? 9.019 26.775 -14.552 1.00 66.19 86 VAL A N 1
ATOM 652 C CA . VAL A 1 86 ? 8.681 25.682 -13.636 1.00 66.19 86 VAL A CA 1
ATOM 653 C C . VAL A 1 86 ? 7.509 24.932 -14.255 1.00 66.19 86 VAL A C 1
ATOM 655 O O . VAL A 1 86 ? 6.456 25.507 -14.527 1.00 66.19 86 VAL A O 1
ATOM 658 N N . LYS A 1 87 ? 7.712 23.641 -14.539 1.00 74.81 87 LYS A N 1
ATOM 659 C CA . LYS A 1 87 ? 6.724 22.837 -15.264 1.00 74.81 87 LYS A CA 1
ATOM 660 C C . LYS A 1 87 ? 5.390 22.865 -14.510 1.00 74.81 87 LYS A C 1
ATOM 662 O O . LYS A 1 87 ? 5.363 22.609 -13.308 1.00 74.81 87 LYS A O 1
ATOM 667 N N . GLY A 1 88 ? 4.283 23.113 -15.215 1.00 77.25 88 GLY A N 1
ATOM 668 C CA . GLY A 1 88 ? 2.964 23.333 -14.599 1.00 77.25 88 GLY A CA 1
ATOM 669 C C . GLY A 1 88 ? 2.501 22.225 -13.644 1.00 77.25 88 GLY A C 1
ATOM 670 O O . GLY A 1 88 ? 1.890 22.515 -12.619 1.00 77.25 88 GLY A O 1
ATOM 671 N N . TYR A 1 89 ? 2.864 20.962 -13.895 1.00 80.62 89 TYR A N 1
ATOM 672 C CA . TYR A 1 89 ? 2.526 19.855 -12.989 1.00 80.62 89 TYR A CA 1
ATOM 673 C C . TYR A 1 89 ? 3.200 19.966 -11.609 1.00 80.62 89 TYR A C 1
ATOM 675 O O . TYR A 1 89 ? 2.665 19.446 -10.630 1.00 80.62 89 TYR A O 1
ATOM 683 N N . ILE A 1 90 ? 4.350 20.646 -11.504 1.00 85.31 90 ILE A N 1
ATOM 684 C CA . ILE A 1 90 ? 5.021 20.902 -10.222 1.00 85.31 90 ILE A CA 1
ATOM 685 C C . ILE A 1 90 ? 4.163 21.858 -9.396 1.00 85.31 90 ILE A C 1
ATOM 687 O O . ILE A 1 90 ? 3.919 21.573 -8.229 1.00 85.31 90 ILE A O 1
ATOM 691 N N . HIS A 1 91 ? 3.622 22.918 -10.006 1.00 81.19 91 HIS A N 1
ATOM 692 C CA . HIS A 1 91 ? 2.690 23.826 -9.332 1.00 81.19 91 HIS A CA 1
ATOM 693 C C . HIS A 1 91 ? 1.408 23.123 -8.888 1.00 81.19 91 HIS A C 1
ATOM 695 O O . HIS A 1 91 ? 0.985 23.296 -7.750 1.00 81.19 91 HIS A O 1
ATOM 701 N N . VAL A 1 92 ? 0.837 22.258 -9.732 1.00 83.50 92 VAL A N 1
ATOM 702 C CA . VAL A 1 92 ? -0.324 21.437 -9.350 1.00 83.50 92 VAL A CA 1
ATOM 703 C C . VAL A 1 92 ? 0.014 20.563 -8.137 1.00 83.50 92 VAL A C 1
ATOM 705 O O . VAL A 1 92 ? -0.710 20.572 -7.145 1.00 83.50 92 VAL A O 1
ATOM 708 N N . THR A 1 93 ? 1.153 19.869 -8.168 1.00 87.25 93 THR A N 1
ATOM 709 C CA . THR A 1 93 ? 1.604 19.022 -7.053 1.00 87.25 93 THR A CA 1
ATOM 710 C C . THR A 1 93 ? 1.818 19.846 -5.774 1.00 87.25 93 THR A C 1
ATOM 712 O O . THR A 1 93 ? 1.380 19.433 -4.704 1.00 87.25 93 THR A O 1
ATOM 715 N N . GLN A 1 94 ? 2.421 21.037 -5.869 1.00 88.88 94 GLN A N 1
ATOM 716 C CA . GLN A 1 94 ? 2.597 21.964 -4.742 1.00 88.88 94 GLN A CA 1
ATOM 717 C C . GLN A 1 94 ? 1.254 22.375 -4.132 1.00 88.88 94 GLN A C 1
ATOM 719 O O . GLN A 1 94 ? 1.066 22.236 -2.924 1.00 88.88 94 GLN A O 1
ATOM 724 N N . SER A 1 95 ? 0.312 22.847 -4.953 1.00 86.81 95 SER A N 1
ATOM 725 C CA . SER A 1 95 ? -0.998 23.309 -4.489 1.00 86.81 95 SER A CA 1
ATOM 726 C C . SER A 1 95 ? -1.770 22.202 -3.775 1.00 86.81 95 SER A C 1
ATOM 728 O O . SER A 1 95 ? -2.280 22.424 -2.677 1.00 86.81 95 SER A O 1
ATOM 730 N N . PHE A 1 96 ? -1.815 20.997 -4.349 1.00 84.19 96 PHE A N 1
ATOM 731 C CA . PHE A 1 96 ? -2.523 19.869 -3.745 1.00 84.19 96 PHE A CA 1
ATOM 732 C C . PHE A 1 96 ? -1.831 19.333 -2.480 1.00 84.19 96 PHE A C 1
ATOM 734 O O . PHE A 1 96 ? -2.525 18.989 -1.523 1.00 84.19 96 PHE A O 1
ATOM 741 N N . CYS A 1 97 ? -0.494 19.328 -2.410 1.00 90.19 97 CYS A N 1
ATOM 742 C CA . CYS A 1 97 ? 0.221 18.973 -1.178 1.00 90.19 97 CYS A CA 1
ATOM 743 C C . CYS A 1 97 ? 0.014 20.009 -0.059 1.00 90.19 97 CYS A C 1
ATOM 745 O O . CYS A 1 97 ? -0.152 19.625 1.098 1.00 90.19 97 CYS A O 1
ATOM 747 N N . ILE A 1 98 ? -0.016 21.311 -0.377 1.00 92.69 98 ILE A N 1
ATOM 748 C CA . ILE A 1 98 ? -0.333 22.369 0.600 1.00 92.69 98 ILE A CA 1
ATOM 749 C C . ILE A 1 98 ? -1.769 22.212 1.095 1.00 92.69 98 ILE A C 1
ATOM 751 O O . ILE A 1 98 ? -2.013 22.245 2.299 1.00 92.69 98 ILE A O 1
ATOM 755 N N . LEU A 1 99 ? -2.716 21.989 0.183 1.00 88.19 99 LEU A N 1
ATOM 756 C CA . LEU A 1 99 ? -4.114 21.763 0.534 1.00 88.19 99 LEU A CA 1
ATOM 757 C C . LEU A 1 99 ? -4.270 20.535 1.444 1.00 88.19 99 LEU A C 1
ATOM 759 O O . LEU A 1 99 ? -4.970 20.604 2.452 1.00 88.19 99 LEU A O 1
ATOM 763 N N . ALA A 1 100 ? -3.565 19.440 1.144 1.00 89.62 100 ALA A N 1
ATOM 764 C CA . ALA A 1 100 ? -3.527 18.254 1.996 1.00 89.62 100 ALA A CA 1
ATOM 765 C C . ALA A 1 100 ? -2.954 18.552 3.392 1.00 89.62 100 ALA A C 1
ATOM 767 O O . ALA A 1 100 ? -3.499 18.079 4.389 1.00 89.62 100 ALA A O 1
ATOM 768 N N . ALA A 1 101 ? -1.903 19.371 3.485 1.00 93.44 101 ALA A N 1
ATOM 769 C CA . ALA A 1 101 ? -1.319 19.774 4.762 1.00 93.44 101 ALA A CA 1
ATOM 770 C C . ALA A 1 101 ? -2.286 20.630 5.594 1.00 93.44 101 ALA A C 1
ATOM 772 O O . ALA A 1 101 ? -2.403 20.415 6.798 1.00 93.44 101 ALA A O 1
ATOM 773 N N . LEU A 1 102 ? -3.024 21.549 4.961 1.00 91.69 102 LEU A N 1
ATOM 774 C CA . LEU A 1 102 ? -4.047 22.360 5.630 1.00 91.69 102 LEU A CA 1
ATOM 775 C C . LEU A 1 102 ? -5.186 21.489 6.175 1.00 91.69 102 LEU A C 1
ATOM 777 O O . LEU A 1 102 ? -5.555 21.620 7.341 1.00 91.69 102 LEU A O 1
ATOM 781 N N . TRP A 1 103 ? -5.701 20.555 5.371 1.00 87.88 103 TRP A N 1
ATOM 782 C CA . TRP A 1 103 ? -6.720 19.606 5.824 1.00 87.88 103 TRP A CA 1
ATOM 783 C C . TRP A 1 103 ? -6.216 18.692 6.948 1.00 87.88 103 TRP A C 1
ATOM 785 O O . TRP A 1 103 ? -6.932 18.473 7.928 1.00 87.88 103 TRP A O 1
ATOM 795 N N . GLY A 1 104 ? -4.974 18.210 6.848 1.00 88.62 104 GLY A N 1
ATOM 796 C CA . GLY A 1 104 ? -4.323 17.414 7.888 1.00 88.62 104 GLY A CA 1
ATOM 797 C C . GLY A 1 104 ? -4.146 18.186 9.197 1.00 88.62 104 GLY A C 1
ATOM 798 O O . GLY A 1 104 ? -4.423 17.645 10.266 1.00 88.62 104 GLY A O 1
ATOM 799 N N . LEU A 1 105 ? -3.766 19.465 9.126 1.00 91.81 105 LEU A N 1
ATOM 800 C CA . LEU A 1 105 ? -3.659 20.347 10.289 1.00 91.81 105 LEU A CA 1
ATOM 801 C C . LEU A 1 105 ? -5.019 20.531 10.967 1.00 91.81 105 LEU A C 1
ATOM 803 O O . LEU A 1 105 ? -5.125 20.322 12.172 1.00 91.81 105 LEU A O 1
ATOM 807 N N . ILE A 1 106 ? -6.064 20.840 10.190 1.00 87.00 106 ILE A N 1
ATOM 808 C CA . ILE A 1 106 ? -7.437 20.967 10.699 1.00 87.00 106 ILE A CA 1
ATOM 809 C C . ILE A 1 106 ? -7.865 19.665 11.393 1.00 87.00 106 ILE A C 1
ATOM 811 O O . ILE A 1 106 ? -8.401 19.711 12.500 1.00 87.00 106 ILE A O 1
ATOM 815 N N . SER A 1 107 ? -7.593 18.505 10.784 1.00 85.88 107 SER A N 1
ATOM 816 C CA . SER A 1 107 ? -7.888 17.198 11.383 1.00 85.88 107 SER A CA 1
ATOM 817 C C . SER A 1 107 ? -7.202 17.011 12.741 1.00 85.88 107 SER A C 1
ATOM 819 O O . SER A 1 107 ? -7.874 16.733 13.737 1.00 85.88 107 SER A O 1
ATOM 821 N N . VAL A 1 108 ? -5.885 17.237 12.813 1.00 88.00 108 VAL A N 1
ATOM 822 C CA . VAL A 1 108 ? -5.113 17.117 14.061 1.00 88.00 108 VAL A CA 1
ATOM 823 C C . VAL A 1 108 ? -5.625 18.095 15.119 1.00 88.00 108 VAL A C 1
ATOM 825 O O . VAL A 1 108 ? -5.811 17.695 16.264 1.00 88.00 108 VAL A O 1
ATOM 828 N N . SER A 1 109 ? -5.921 19.347 14.761 1.00 85.50 109 SER A N 1
ATOM 829 C CA . SER A 1 109 ? -6.442 20.346 15.702 1.00 85.50 109 SER A CA 1
ATOM 830 C C . SER A 1 109 ? -7.773 19.923 16.326 1.00 85.50 109 SER A C 1
ATOM 832 O O . SER A 1 109 ? -7.933 20.025 17.543 1.00 85.50 109 SER A O 1
ATOM 834 N N . PHE A 1 110 ? -8.716 19.404 15.532 1.00 81.75 110 PHE A N 1
ATOM 835 C CA . PHE A 1 110 ? -9.986 18.895 16.060 1.00 81.75 110 PHE A CA 1
ATOM 836 C C . PHE A 1 110 ? -9.808 17.645 16.932 1.00 81.75 110 PHE A C 1
ATOM 838 O O . PHE A 1 110 ? -10.518 17.508 17.932 1.00 81.75 110 PHE A O 1
ATOM 845 N N . LEU A 1 111 ? -8.840 16.775 16.621 1.00 80.06 111 LEU A N 1
ATOM 846 C CA . LEU A 1 111 ? -8.494 15.631 17.472 1.00 80.06 111 LEU A CA 1
ATOM 847 C C . LEU A 1 111 ? -7.876 16.076 18.801 1.00 80.06 111 LEU A C 1
ATOM 849 O O . LEU A 1 111 ? -8.310 15.598 19.846 1.00 80.06 111 LEU A O 1
ATOM 853 N N . VAL A 1 112 ? -6.949 17.038 18.794 1.00 82.44 112 VAL A N 1
ATOM 854 C CA . VAL A 1 112 ? -6.344 17.602 20.016 1.00 82.44 112 VAL A CA 1
ATOM 855 C C . VAL A 1 112 ? -7.399 18.280 20.889 1.00 82.44 112 VAL A C 1
ATOM 857 O O . VAL A 1 112 ? -7.460 18.015 22.088 1.00 82.44 112 VAL A O 1
ATOM 860 N N . MET A 1 113 ? -8.279 19.098 20.301 1.00 77.62 113 MET A N 1
ATOM 861 C CA . MET A 1 113 ? -9.385 19.722 21.039 1.00 77.62 113 MET A CA 1
ATOM 862 C C . MET A 1 113 ? -10.320 18.675 21.654 1.00 77.62 113 MET A C 1
ATOM 864 O O . MET A 1 113 ? -10.792 18.865 22.772 1.00 77.62 113 MET A O 1
ATOM 868 N N . SER A 1 114 ? -10.526 17.538 20.978 1.00 72.88 114 SER A N 1
ATOM 869 C CA . SER A 1 114 ? -1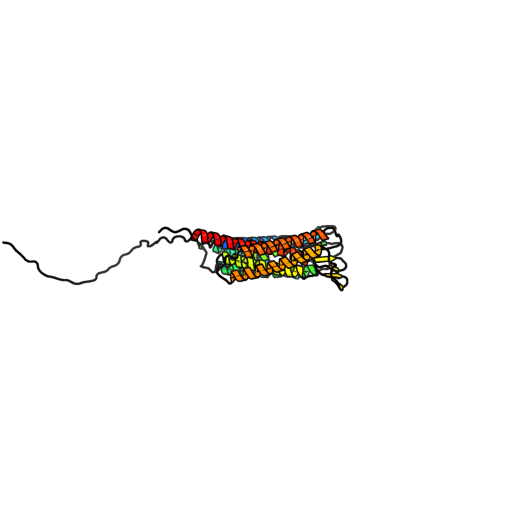1.328 16.426 21.501 1.00 72.88 114 SER A CA 1
ATOM 870 C C . SER A 1 114 ? -10.679 15.663 22.666 1.00 72.88 114 SER A C 1
ATOM 872 O O . SER A 1 114 ? -11.370 14.904 23.351 1.00 72.88 114 SER A O 1
ATOM 874 N N . CYS A 1 115 ? -9.377 15.856 22.903 1.00 68.06 115 CYS A N 1
ATOM 875 C CA . CYS A 1 115 ? -8.650 15.316 24.054 1.00 68.06 115 CYS A CA 1
ATOM 876 C C . CYS A 1 115 ? -8.710 16.242 25.279 1.00 68.06 115 CYS A C 1
ATOM 878 O O . CYS A 1 115 ? -8.327 15.821 26.366 1.00 68.06 115 CYS A O 1
ATOM 880 N N . ILE A 1 116 ? -9.188 17.484 25.126 1.00 73.50 116 ILE A N 1
ATOM 881 C CA . ILE A 1 116 ? -9.300 18.462 26.212 1.00 73.50 116 ILE A CA 1
ATOM 882 C C . ILE A 1 116 ? -10.778 18.563 26.637 1.00 73.50 116 ILE A C 1
ATOM 884 O O . ILE A 1 116 ? -11.591 19.143 25.906 1.00 73.50 116 ILE A O 1
ATOM 888 N N . PRO A 1 117 ? -11.159 18.035 27.820 1.00 59.62 117 PRO A N 1
ATOM 889 C CA . PRO A 1 117 ? -12.552 18.015 28.278 1.00 59.62 117 PRO A CA 1
ATOM 890 C C . PRO A 1 117 ? -13.174 19.408 28.453 1.00 59.62 117 PRO A C 1
ATOM 892 O O . PRO A 1 117 ? -14.386 19.550 28.342 1.00 59.62 117 PRO A O 1
ATOM 895 N N . SER A 1 118 ? -12.358 20.441 28.697 1.00 58.22 118 SER A N 1
ATOM 896 C CA . SER A 1 118 ? -12.803 21.823 28.932 1.00 58.22 118 SER A CA 1
ATOM 897 C C . SER A 1 118 ? -13.148 22.613 27.663 1.00 58.22 118 SER A C 1
ATOM 899 O O . SER A 1 118 ? -13.811 23.641 27.761 1.00 58.22 118 SER A O 1
ATOM 901 N N . LEU A 1 119 ? -12.723 22.148 26.481 1.00 56.59 119 LEU A N 1
ATOM 902 C CA . LEU A 1 119 ? -12.919 22.835 25.192 1.00 56.59 119 LEU A CA 1
ATOM 903 C C . LEU A 1 119 ? -13.906 22.109 24.260 1.00 56.59 119 LEU A C 1
ATOM 905 O O . LEU A 1 119 ? -14.223 22.601 23.177 1.00 56.59 119 LEU A O 1
ATOM 909 N N . SER A 1 120 ? -14.387 20.927 24.650 1.00 50.38 120 SER A N 1
ATOM 910 C CA . SER A 1 120 ? -15.164 20.048 23.775 1.00 50.38 120 SER A CA 1
ATOM 911 C C . SER A 1 120 ? -16.675 20.286 23.879 1.00 50.38 120 SER A C 1
ATOM 913 O O . SER A 1 120 ? -17.300 19.935 24.876 1.00 50.38 120 SER A O 1
ATOM 915 N N . ALA A 1 121 ? -17.295 20.777 22.801 1.00 54.75 121 ALA A N 1
ATOM 916 C CA . ALA A 1 121 ? -18.731 20.589 22.577 1.00 54.75 121 ALA A CA 1
ATOM 917 C C . ALA A 1 121 ? -19.017 19.115 22.193 1.00 54.75 121 ALA A C 1
ATOM 919 O O . ALA A 1 121 ? -18.182 18.484 21.533 1.00 54.75 121 ALA A O 1
ATOM 920 N N . PRO A 1 122 ? -20.175 18.534 22.564 1.00 53.50 122 PRO A N 1
ATOM 921 C CA . PRO A 1 122 ? -20.395 17.096 22.439 1.00 53.50 122 PRO A CA 1
ATOM 922 C C . PRO A 1 122 ? -20.345 16.612 20.976 1.00 53.50 122 PRO A C 1
ATOM 924 O O . PRO A 1 122 ? -21.096 17.072 20.117 1.00 53.50 122 PRO A O 1
ATOM 927 N N . GLY A 1 123 ? -19.460 15.650 20.693 1.00 57.19 123 GLY A N 1
ATOM 928 C CA . GLY A 1 123 ? -19.546 14.719 19.555 1.00 57.19 123 GLY A CA 1
ATOM 929 C C . GLY A 1 123 ? -19.178 15.217 18.148 1.00 57.19 123 GLY A C 1
ATOM 930 O O . GLY A 1 123 ? -18.870 14.384 17.300 1.00 57.19 123 GLY A O 1
ATOM 931 N N . ARG A 1 124 ? -19.161 16.529 17.863 1.00 60.50 124 ARG A N 1
ATOM 932 C CA . ARG A 1 124 ? -18.940 17.036 16.485 1.00 60.50 124 ARG A CA 1
ATOM 933 C C . ARG A 1 124 ? -17.473 17.093 16.038 1.00 60.50 124 ARG A C 1
ATOM 935 O O . ARG A 1 124 ? -17.205 16.904 14.856 1.00 60.50 124 ARG A O 1
ATOM 942 N N . GLY A 1 125 ? -16.527 17.318 16.951 1.00 70.62 125 GLY A N 1
ATOM 943 C CA . GLY A 1 125 ? -15.102 17.491 16.613 1.00 70.62 125 GLY A CA 1
ATOM 944 C C . GLY A 1 125 ? -14.467 16.289 15.893 1.00 70.62 125 GLY A C 1
ATOM 945 O O . GLY A 1 125 ? -13.924 16.457 14.803 1.00 70.62 125 GLY A O 1
ATOM 946 N N . PRO A 1 126 ? -14.588 15.064 16.432 1.00 69.56 126 PRO A N 1
ATOM 947 C CA . PRO A 1 126 ? -14.016 13.877 15.798 1.00 69.56 126 PRO A CA 1
ATOM 948 C C . PRO A 1 126 ? -14.613 13.548 14.419 1.00 69.56 126 PRO A C 1
ATOM 950 O O . PRO A 1 126 ? -13.897 13.091 13.539 1.00 69.56 126 PRO A O 1
ATOM 953 N N . ILE A 1 127 ? -15.900 13.839 14.194 1.00 66.62 127 ILE A N 1
ATOM 954 C CA . ILE A 1 127 ? -16.557 13.637 12.889 1.00 66.62 127 ILE A CA 1
ATOM 955 C C . ILE A 1 127 ? -15.966 14.587 11.840 1.00 66.62 127 ILE A C 1
ATOM 957 O O . ILE A 1 127 ? -15.665 14.172 10.723 1.00 66.62 127 ILE A O 1
ATOM 961 N N . VAL A 1 128 ? -15.767 15.859 12.202 1.00 74.06 128 VAL A N 1
ATOM 962 C CA . VAL A 1 128 ? -15.135 16.849 11.316 1.00 74.06 128 VAL A CA 1
ATOM 963 C C . VAL A 1 128 ? -13.695 16.443 10.996 1.00 74.06 128 VAL A C 1
ATOM 965 O O . VAL A 1 128 ? -13.308 16.502 9.833 1.00 74.06 128 VAL A O 1
ATOM 968 N N . SER A 1 129 ? -12.934 15.959 11.986 1.00 80.31 129 SER A N 1
ATOM 969 C CA . SER A 1 129 ? -11.579 15.428 11.769 1.00 80.31 129 SER A CA 1
ATOM 970 C C . SER A 1 129 ? -11.551 14.262 10.776 1.00 80.31 129 SER A C 1
ATOM 972 O O . SER A 1 129 ? -10.683 14.218 9.908 1.00 80.31 129 SER A O 1
ATOM 974 N N . THR A 1 130 ? -12.517 13.346 10.843 1.00 72.81 130 THR A N 1
ATOM 975 C CA . THR A 1 130 ? -12.613 12.246 9.880 1.00 72.81 130 THR A CA 1
ATOM 976 C C . THR A 1 130 ? -12.781 12.757 8.446 1.00 72.81 130 THR A C 1
ATOM 978 O O . THR A 1 130 ? -12.034 12.351 7.554 1.00 72.81 130 THR A O 1
ATOM 981 N N . PHE A 1 131 ? -13.725 13.674 8.209 1.00 74.38 131 PHE A N 1
ATOM 982 C CA . PHE A 1 131 ? -13.940 14.240 6.873 1.00 74.38 131 PHE A CA 1
ATOM 983 C C . PHE A 1 131 ? -12.710 14.992 6.358 1.00 74.38 131 PHE A C 1
ATOM 985 O O . PHE A 1 131 ? -12.346 14.849 5.189 1.00 74.38 131 PHE A O 1
ATOM 992 N N . THR A 1 132 ? -12.036 15.754 7.221 1.00 80.25 132 THR A N 1
ATOM 993 C CA . THR A 1 132 ? -10.831 16.491 6.827 1.00 80.25 132 THR A CA 1
ATOM 994 C C . THR A 1 132 ? -9.626 15.572 6.616 1.00 80.25 132 THR A C 1
ATOM 996 O O . THR A 1 132 ? -8.845 15.823 5.703 1.00 80.25 132 THR A O 1
ATOM 999 N N . ALA A 1 133 ? -9.505 14.455 7.341 1.00 81.31 133 ALA A N 1
ATOM 1000 C CA . ALA A 1 133 ? -8.491 13.431 7.076 1.00 81.31 133 ALA A CA 1
ATOM 1001 C C . ALA A 1 133 ? -8.688 12.761 5.702 1.00 81.31 133 ALA A C 1
ATOM 1003 O O . ALA A 1 133 ? -7.728 12.609 4.945 1.00 81.31 133 ALA A O 1
ATOM 1004 N N . PHE A 1 134 ? -9.929 12.438 5.320 1.00 75.56 134 PHE A N 1
ATOM 1005 C CA . PHE A 1 134 ? -10.226 11.934 3.972 1.00 75.56 134 PHE A CA 1
ATOM 1006 C C . PHE A 1 134 ? -9.949 12.975 2.882 1.00 75.56 134 PHE A C 1
ATOM 1008 O O . PHE A 1 134 ? -9.360 12.643 1.852 1.00 75.56 134 PHE A O 1
ATOM 1015 N N . ALA A 1 135 ? -10.316 14.238 3.110 1.00 74.56 135 ALA A N 1
ATOM 1016 C CA . ALA A 1 135 ? -10.007 15.327 2.185 1.00 74.56 135 ALA A CA 1
ATOM 1017 C C . ALA A 1 135 ? -8.488 15.519 2.006 1.00 74.56 135 ALA A C 1
ATOM 1019 O O . ALA A 1 135 ? -8.024 15.732 0.881 1.00 74.56 135 ALA A O 1
ATOM 1020 N N . ALA A 1 136 ? -7.706 15.378 3.085 1.00 85.00 136 ALA A N 1
ATOM 1021 C CA . ALA A 1 136 ? -6.246 15.401 3.042 1.00 85.00 136 ALA A CA 1
ATOM 1022 C C . ALA A 1 136 ? -5.687 14.239 2.209 1.00 85.00 136 ALA A C 1
ATOM 1024 O O . ALA A 1 136 ? -4.870 14.463 1.315 1.00 85.00 136 ALA A O 1
ATOM 1025 N N . ALA A 1 137 ? -6.175 13.016 2.441 1.00 80.75 137 ALA A N 1
ATOM 1026 C CA . ALA A 1 137 ? -5.755 11.832 1.697 1.00 80.75 137 ALA A CA 1
ATOM 1027 C C . ALA A 1 137 ? -6.057 11.936 0.194 1.00 80.75 137 ALA A C 1
ATOM 1029 O O . ALA A 1 137 ? -5.189 11.652 -0.630 1.00 80.75 137 ALA A O 1
ATOM 1030 N N . LEU A 1 138 ? -7.263 12.375 -0.180 1.00 75.06 138 LEU A N 1
ATOM 1031 C CA . LEU A 1 138 ? -7.644 12.549 -1.585 1.00 75.06 138 LEU A CA 1
ATOM 1032 C C . LEU A 1 138 ? -6.792 13.623 -2.269 1.00 75.06 138 LEU A C 1
ATOM 1034 O O . LEU A 1 138 ? -6.272 13.391 -3.360 1.00 75.06 138 LEU A O 1
ATOM 1038 N N . SER A 1 139 ? -6.592 14.764 -1.604 1.00 78.00 139 SER A N 1
ATOM 1039 C CA . SER A 1 139 ? -5.755 15.855 -2.121 1.00 78.00 139 SER A CA 1
ATOM 1040 C C . SER A 1 139 ? -4.313 15.394 -2.342 1.00 78.00 139 SER A C 1
ATOM 1042 O O . SER A 1 139 ? -3.727 15.663 -3.391 1.00 78.00 139 SER A O 1
ATOM 1044 N N . LEU A 1 140 ? -3.755 14.637 -1.393 1.00 87.56 140 LEU A N 1
ATOM 1045 C CA . LEU A 1 140 ? -2.398 14.117 -1.502 1.00 87.56 140 LEU A CA 1
ATOM 1046 C C . LEU A 1 140 ? -2.282 13.040 -2.586 1.00 87.56 140 LEU A C 1
ATOM 1048 O O . LEU A 1 140 ? -1.336 13.067 -3.366 1.00 87.56 140 LEU A O 1
ATOM 1052 N N . THR A 1 141 ? -3.278 12.161 -2.717 1.00 80.12 141 THR A N 1
ATOM 1053 C CA . THR A 1 141 ? -3.329 11.150 -3.787 1.00 80.12 141 THR A CA 1
ATOM 1054 C C . THR A 1 141 ? -3.262 11.806 -5.165 1.00 80.12 141 THR A C 1
ATOM 1056 O O . THR A 1 141 ? -2.472 11.384 -6.007 1.00 80.12 141 THR A O 1
ATOM 1059 N N . VAL A 1 142 ? -4.035 12.875 -5.391 1.00 78.06 142 VAL A N 1
ATOM 1060 C CA . VAL A 1 142 ? -3.999 13.634 -6.652 1.00 78.06 142 VAL A CA 1
ATOM 1061 C C . VAL A 1 142 ? -2.602 14.203 -6.905 1.00 78.06 142 VAL A C 1
ATOM 1063 O O . VAL A 1 142 ? -2.074 14.039 -8.004 1.00 78.06 142 VAL A O 1
ATOM 1066 N N . ALA A 1 143 ? -1.968 14.803 -5.892 1.00 83.94 143 ALA A N 1
ATOM 1067 C CA . ALA A 1 143 ? -0.611 15.334 -6.014 1.00 83.94 143 ALA A CA 1
ATOM 1068 C C . ALA A 1 143 ? 0.404 14.244 -6.400 1.00 83.94 143 ALA A C 1
ATOM 1070 O O . ALA A 1 143 ? 1.173 14.410 -7.350 1.00 83.94 143 ALA A O 1
ATOM 1071 N N . MET A 1 144 ? 0.373 13.103 -5.707 1.00 88.00 144 MET A N 1
ATOM 1072 C CA . MET A 1 144 ? 1.300 12.000 -5.952 1.00 88.00 144 MET A CA 1
ATOM 1073 C C . MET A 1 144 ? 1.101 11.389 -7.343 1.00 88.00 144 MET A C 1
ATOM 1075 O O . MET A 1 144 ? 2.075 11.150 -8.059 1.00 88.00 144 MET A O 1
ATOM 1079 N N . VAL A 1 145 ? -0.149 11.190 -7.767 1.00 81.88 145 VAL A N 1
ATOM 1080 C CA . VAL A 1 145 ? -0.474 10.643 -9.091 1.00 81.88 145 VAL A CA 1
ATOM 1081 C C . VAL A 1 145 ? -0.022 11.591 -10.202 1.00 81.88 145 VAL A C 1
ATOM 1083 O O . VAL A 1 145 ? 0.685 11.157 -11.110 1.00 81.88 145 VAL A O 1
ATOM 1086 N N . VAL A 1 146 ? -0.336 12.887 -10.114 1.00 83.31 146 VAL A N 1
ATOM 1087 C CA . VAL A 1 146 ? 0.097 13.879 -11.115 1.00 83.31 146 VAL A CA 1
ATOM 1088 C C . VAL A 1 146 ? 1.623 13.913 -11.225 1.00 83.31 146 VAL A C 1
ATOM 1090 O O . VAL A 1 146 ? 2.160 13.870 -12.333 1.00 83.31 146 VAL A O 1
ATOM 1093 N N . TYR A 1 147 ? 2.329 13.910 -10.091 1.00 85.69 147 TYR A N 1
ATOM 1094 C CA . TYR A 1 147 ? 3.790 13.903 -10.076 1.00 85.69 147 TYR A CA 1
ATOM 1095 C C . TYR A 1 147 ? 4.376 12.654 -10.748 1.00 85.69 147 TYR A C 1
ATOM 1097 O O . TYR A 1 147 ? 5.299 12.770 -11.555 1.00 85.69 147 TYR A O 1
ATOM 1105 N N . THR A 1 148 ? 3.832 11.464 -10.459 1.00 84.75 148 THR A N 1
ATOM 1106 C CA . THR A 1 148 ? 4.300 10.214 -11.085 1.00 84.75 148 THR A CA 1
ATOM 1107 C C . THR A 1 148 ? 4.088 10.192 -12.590 1.00 84.75 148 THR A C 1
ATOM 1109 O O . THR A 1 148 ? 5.034 9.925 -13.328 1.00 84.75 148 THR A O 1
ATOM 1112 N N . VAL A 1 149 ? 2.872 10.495 -13.051 1.00 80.75 149 VAL A N 1
ATOM 1113 C CA . VAL A 1 149 ? 2.489 10.391 -14.464 1.00 80.75 149 VAL A CA 1
ATOM 1114 C C . VAL A 1 149 ? 3.306 11.357 -15.317 1.00 80.75 149 VAL A C 1
ATOM 1116 O O . VAL A 1 149 ? 3.839 10.972 -16.357 1.00 80.75 149 VAL A O 1
ATOM 1119 N N . GLU A 1 150 ? 3.464 12.599 -14.863 1.00 82.19 150 GLU A N 1
ATOM 1120 C CA . GLU A 1 150 ? 4.179 13.631 -15.619 1.00 82.19 150 GLU A CA 1
ATOM 1121 C C . GLU A 1 150 ? 5.706 13.466 -15.577 1.00 82.19 150 GLU A C 1
ATOM 1123 O O . GLU A 1 150 ? 6.412 13.911 -16.488 1.00 82.19 150 GLU A O 1
ATOM 1128 N N . ARG A 1 151 ? 6.247 12.786 -14.558 1.00 78.06 151 ARG A N 1
ATOM 1129 C CA . ARG A 1 151 ? 7.664 12.388 -14.526 1.00 78.06 151 ARG A CA 1
ATOM 1130 C C . ARG A 1 151 ? 7.941 11.160 -15.381 1.00 78.06 151 ARG A C 1
ATOM 1132 O O . ARG A 1 151 ? 8.979 11.117 -16.030 1.00 78.06 151 ARG A O 1
ATOM 1139 N N . TRP A 1 152 ? 7.004 10.219 -15.446 1.00 77.19 152 TRP A N 1
ATOM 1140 C CA . TRP A 1 152 ? 7.136 9.008 -16.254 1.00 77.19 152 TRP A CA 1
ATOM 1141 C C . TRP A 1 152 ? 7.141 9.287 -17.765 1.00 77.19 152 TRP A C 1
ATOM 1143 O O . TRP A 1 152 ? 7.755 8.550 -18.531 1.00 77.19 152 TRP A O 1
ATOM 1153 N N . LYS A 1 153 ? 6.480 10.365 -18.205 1.00 71.19 153 LYS A N 1
ATOM 1154 C CA . LYS A 1 153 ? 6.457 10.798 -19.615 1.00 71.19 153 LYS A CA 1
ATOM 1155 C C . LYS A 1 153 ? 7.775 11.407 -20.107 1.00 71.19 153 LYS A C 1
ATOM 1157 O O . LYS A 1 153 ? 7.926 11.609 -21.309 1.00 71.19 153 LYS A O 1
ATOM 1162 N N . GLN A 1 154 ? 8.702 11.763 -19.216 1.00 69.62 154 GLN A N 1
ATOM 1163 C CA . GLN A 1 154 ? 9.929 12.451 -19.620 1.00 69.62 154 GLN A CA 1
ATOM 1164 C C . GLN A 1 154 ? 10.934 11.440 -20.193 1.00 69.62 154 GLN A C 1
ATOM 1166 O O . GLN A 1 154 ? 11.198 10.428 -19.545 1.00 69.62 154 GLN A O 1
ATOM 1171 N N . PRO A 1 155 ? 11.488 11.684 -21.397 1.00 61.16 155 PRO A N 1
ATOM 1172 C CA . PRO A 1 155 ? 12.426 10.760 -22.017 1.00 61.16 155 PRO A CA 1
ATOM 1173 C C . PRO A 1 155 ? 13.683 10.636 -21.152 1.00 61.16 155 PRO A C 1
ATOM 1175 O O . PRO A 1 155 ? 14.323 11.632 -20.816 1.00 61.16 155 PRO A O 1
ATOM 1178 N N . GLY A 1 156 ? 14.018 9.403 -20.773 1.00 61.81 156 GLY A N 1
ATOM 1179 C CA . GLY A 1 156 ? 15.252 9.104 -20.058 1.00 61.81 156 GLY A CA 1
ATOM 1180 C C . GLY A 1 156 ? 16.453 9.246 -20.989 1.00 61.81 156 GLY A C 1
ATOM 1181 O O . GLY A 1 156 ? 16.435 8.740 -22.111 1.00 61.81 156 GLY A O 1
ATOM 1182 N N . HIS A 1 157 ? 17.504 9.922 -20.530 1.00 64.56 157 HIS A N 1
ATOM 1183 C CA . HIS A 1 157 ? 18.786 9.904 -21.227 1.00 64.56 157 HIS A CA 1
ATOM 1184 C C . HIS A 1 157 ? 19.563 8.629 -20.860 1.00 64.56 157 HIS A C 1
ATOM 1186 O O . HIS A 1 157 ? 19.611 8.274 -19.684 1.00 64.56 157 HIS A O 1
ATOM 1192 N N . PRO A 1 158 ? 20.225 7.961 -21.822 1.00 60.38 158 PRO A N 1
ATOM 1193 C CA . PRO A 1 158 ? 20.873 6.662 -21.603 1.00 60.38 158 PRO A CA 1
ATOM 1194 C C . PRO A 1 158 ? 22.057 6.690 -20.619 1.00 60.38 158 PRO A C 1
ATOM 1196 O O . PRO A 1 158 ? 22.495 5.635 -20.179 1.00 60.38 158 PRO A O 1
ATOM 1199 N N . GLN A 1 159 ? 22.572 7.873 -20.263 1.00 61.53 159 GLN A N 1
ATOM 1200 C CA . GLN A 1 159 ? 23.670 8.051 -19.301 1.00 61.53 159 GLN A CA 1
ATOM 1201 C C . GLN A 1 159 ? 23.215 8.535 -17.913 1.00 61.53 159 GLN A C 1
ATOM 1203 O O . GLN A 1 159 ? 24.055 8.720 -17.037 1.00 61.53 159 GLN A O 1
ATOM 1208 N N . ILE A 1 160 ? 21.914 8.785 -17.712 1.00 64.94 160 ILE A N 1
ATOM 1209 C CA . ILE A 1 160 ? 21.382 9.347 -16.465 1.00 64.94 160 ILE A CA 1
ATOM 1210 C C . ILE A 1 160 ? 20.271 8.435 -15.958 1.00 64.94 160 ILE A C 1
ATOM 1212 O O . ILE A 1 160 ? 19.164 8.413 -16.501 1.00 64.94 160 ILE A O 1
ATOM 1216 N N . GLN A 1 161 ? 20.561 7.691 -14.895 1.00 68.44 161 GLN A N 1
ATOM 1217 C CA . GLN A 1 161 ? 19.567 6.868 -14.224 1.00 68.44 161 GLN A CA 1
ATOM 1218 C C . GLN A 1 161 ? 18.753 7.758 -13.287 1.00 68.44 161 GLN A C 1
ATOM 1220 O O . GLN A 1 161 ? 19.302 8.496 -12.473 1.00 68.44 161 GLN A O 1
ATOM 1225 N N . SER A 1 162 ? 17.429 7.723 -13.417 1.00 74.31 162 SER A N 1
ATOM 1226 C CA . SER A 1 162 ? 16.545 8.566 -12.615 1.00 74.31 162 SER A CA 1
ATOM 1227 C C . SER A 1 162 ? 15.564 7.727 -11.814 1.00 74.31 162 SER A C 1
ATOM 1229 O O . SER A 1 162 ? 15.014 6.748 -12.319 1.00 74.31 162 SER A O 1
ATOM 1231 N N . PHE A 1 163 ? 15.377 8.087 -10.548 1.00 79.75 163 PHE A N 1
ATOM 1232 C CA . PHE A 1 163 ? 14.524 7.352 -9.625 1.00 79.75 163 PHE A CA 1
ATOM 1233 C C . PHE A 1 163 ? 13.784 8.284 -8.668 1.00 79.75 163 PHE A C 1
ATOM 1235 O O . PHE A 1 163 ? 14.237 9.379 -8.318 1.00 79.75 163 PHE A O 1
ATOM 1242 N N . PHE A 1 164 ? 12.612 7.822 -8.234 1.00 83.88 164 PHE A N 1
ATOM 1243 C CA . PHE A 1 164 ? 11.872 8.448 -7.146 1.00 83.88 164 PHE A CA 1
ATOM 1244 C C . PHE A 1 164 ? 12.587 8.181 -5.825 1.00 83.88 164 PHE A C 1
ATOM 1246 O O . PHE A 1 164 ? 13.020 7.058 -5.563 1.00 83.88 164 PHE A O 1
ATOM 1253 N N . SER A 1 165 ? 12.709 9.217 -5.003 1.00 81.50 165 SER A N 1
ATOM 1254 C CA . SER A 1 165 ? 13.472 9.164 -3.756 1.00 81.50 165 SER A CA 1
ATOM 1255 C C . SER A 1 165 ? 12.557 9.213 -2.524 1.00 81.50 165 SER A C 1
ATOM 1257 O O . SER A 1 165 ? 11.330 9.193 -2.631 1.00 81.50 165 SER A O 1
ATOM 1259 N N . TRP A 1 166 ? 13.139 9.169 -1.329 1.00 79.62 166 TRP A N 1
ATO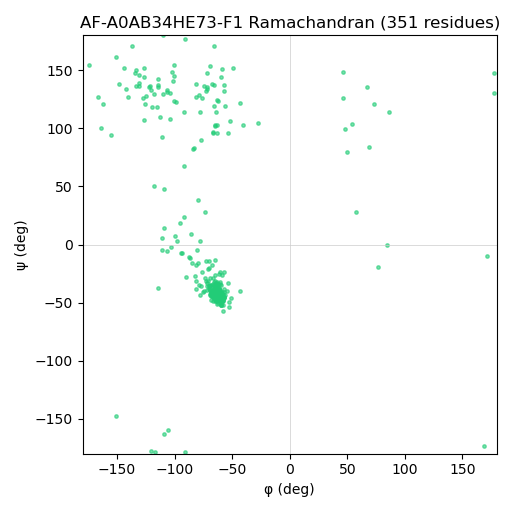M 1260 C CA . TRP A 1 166 ? 12.438 8.882 -0.074 1.00 79.62 166 TRP A CA 1
ATOM 1261 C C . TRP A 1 166 ? 11.325 9.883 0.268 1.00 79.62 166 TRP A C 1
ATOM 1263 O O . TRP A 1 166 ? 10.283 9.466 0.772 1.00 79.62 166 TRP A O 1
ATOM 1273 N N . SER A 1 167 ? 11.473 11.170 -0.070 1.00 85.38 167 SER A N 1
ATOM 1274 C CA . SER A 1 167 ? 10.435 12.184 0.178 1.00 85.38 167 SER A CA 1
ATOM 1275 C C . SER A 1 167 ? 9.153 11.897 -0.605 1.00 85.38 167 SER A C 1
ATOM 1277 O O . SER A 1 167 ? 8.052 12.125 -0.108 1.00 85.38 167 SER A O 1
ATOM 1279 N N . PHE A 1 168 ? 9.283 11.340 -1.811 1.00 86.38 168 PHE A N 1
ATOM 1280 C CA . PHE A 1 168 ? 8.139 10.923 -2.614 1.00 86.38 168 PHE A CA 1
ATOM 1281 C C . PHE A 1 168 ? 7.407 9.740 -1.959 1.00 86.38 168 PHE A C 1
ATOM 1283 O O . PHE A 1 168 ? 6.180 9.744 -1.858 1.00 86.38 168 PHE A O 1
ATOM 1290 N N . TYR A 1 169 ? 8.137 8.753 -1.436 1.00 83.56 169 TYR A N 1
ATOM 1291 C CA . TYR A 1 169 ? 7.516 7.642 -0.710 1.00 83.56 169 TYR A CA 1
ATOM 1292 C C . TYR A 1 169 ? 6.846 8.102 0.589 1.00 83.56 169 TYR A C 1
ATOM 1294 O O . TYR A 1 169 ? 5.761 7.619 0.907 1.00 83.56 169 TYR A O 1
ATOM 1302 N N . LEU A 1 170 ? 7.413 9.088 1.292 1.00 81.19 170 LEU A N 1
ATOM 1303 C CA . LEU A 1 170 ? 6.766 9.699 2.458 1.00 81.19 170 LEU A CA 1
ATOM 1304 C C . LEU A 1 170 ? 5.415 10.350 2.121 1.00 81.19 170 LEU A C 1
ATOM 1306 O O . LEU A 1 170 ? 4.503 10.294 2.945 1.00 81.19 170 LEU A O 1
ATOM 1310 N N . GLY A 1 171 ? 5.242 10.900 0.913 1.00 87.81 171 GLY A N 1
ATOM 1311 C CA . GLY A 1 171 ? 3.942 11.391 0.435 1.00 87.81 171 GLY A CA 1
ATOM 1312 C C . GLY A 1 171 ? 2.890 10.279 0.305 1.00 87.81 171 GLY A C 1
ATOM 1313 O O . GLY A 1 171 ? 1.747 10.430 0.744 1.00 87.81 171 GLY A O 1
ATOM 1314 N N . TRP A 1 172 ? 3.277 9.109 -0.211 1.00 84.94 172 TRP A N 1
ATOM 1315 C CA . TRP A 1 172 ? 2.394 7.935 -0.253 1.00 84.94 172 TRP A CA 1
ATOM 1316 C C . TRP A 1 172 ? 2.102 7.367 1.138 1.00 84.94 172 TRP A C 1
ATOM 1318 O O . TRP A 1 172 ? 0.952 7.051 1.442 1.00 84.94 172 TRP A O 1
ATOM 1328 N N . VAL A 1 173 ? 3.111 7.295 2.011 1.00 83.75 173 VAL A N 1
ATOM 1329 C CA . VAL A 1 173 ? 2.940 6.875 3.412 1.00 83.75 173 VAL A CA 1
ATOM 1330 C C . VAL A 1 173 ? 1.966 7.806 4.136 1.00 83.75 173 VAL A C 1
ATOM 1332 O O . VAL A 1 173 ? 1.045 7.336 4.799 1.00 83.75 173 VAL A O 1
ATOM 1335 N N . SER A 1 174 ? 2.105 9.119 3.955 1.00 87.50 174 SER A N 1
ATOM 1336 C CA . SER A 1 174 ? 1.192 10.115 4.519 1.00 87.50 174 SER A CA 1
ATOM 1337 C C . SER A 1 174 ? -0.249 9.933 4.024 1.00 87.50 174 SER A C 1
ATOM 1339 O O . SER A 1 174 ? -1.183 9.997 4.822 1.00 87.50 174 SER A O 1
ATOM 1341 N N . THR A 1 175 ? -0.439 9.599 2.743 1.00 81.94 175 THR A N 1
ATOM 1342 C CA . THR A 1 175 ? -1.766 9.297 2.177 1.00 81.94 175 THR A CA 1
ATOM 1343 C C . THR A 1 175 ? -2.427 8.130 2.912 1.00 81.94 175 THR A C 1
ATOM 1345 O O . THR A 1 175 ? -3.578 8.233 3.334 1.00 81.94 175 THR A O 1
ATOM 1348 N N . VAL A 1 176 ? -1.688 7.037 3.123 1.00 80.94 176 VAL A N 1
ATOM 1349 C CA . VAL A 1 176 ? -2.181 5.863 3.859 1.00 80.94 176 VAL A CA 1
ATOM 1350 C C . VAL A 1 176 ? -2.498 6.221 5.310 1.00 80.94 176 VAL A C 1
ATOM 1352 O O . VAL A 1 176 ? -3.554 5.850 5.814 1.00 80.94 176 VAL A O 1
ATOM 1355 N N . LEU A 1 177 ? -1.629 6.984 5.975 1.00 78.81 177 LEU A N 1
ATOM 1356 C CA . LEU A 1 177 ? -1.837 7.410 7.359 1.00 78.81 177 LEU A CA 1
ATOM 1357 C C . LEU A 1 177 ? -3.085 8.291 7.519 1.00 78.81 177 LEU A C 1
ATOM 1359 O O . LEU A 1 177 ? -3.843 8.090 8.469 1.00 78.81 177 LEU A O 1
ATOM 1363 N N . PHE A 1 178 ? -3.354 9.199 6.577 1.00 79.19 178 PHE A N 1
ATOM 1364 C CA . PHE A 1 178 ? -4.577 10.005 6.579 1.00 79.19 178 PHE A CA 1
ATOM 1365 C C . PHE A 1 178 ? -5.840 9.185 6.279 1.00 79.19 178 PHE A C 1
ATOM 1367 O O . PHE A 1 178 ? -6.880 9.439 6.886 1.00 79.19 178 PHE A O 1
ATOM 1374 N N . LEU A 1 179 ? -5.766 8.162 5.420 1.00 77.31 179 LEU A N 1
ATOM 1375 C CA . LEU A 1 179 ? -6.876 7.219 5.219 1.00 77.31 179 LEU A CA 1
ATOM 1376 C C . LEU A 1 179 ? -7.156 6.394 6.481 1.00 77.31 179 LEU A C 1
ATOM 1378 O O . LEU A 1 179 ? -8.314 6.235 6.864 1.00 77.31 179 LEU A O 1
ATOM 1382 N N . CYS A 1 180 ? -6.112 5.920 7.165 1.00 74.25 180 CYS A N 1
ATOM 1383 C CA . CYS A 1 180 ? -6.239 5.208 8.437 1.00 74.25 180 CYS A CA 1
ATOM 1384 C C . CYS A 1 180 ? -6.859 6.104 9.524 1.00 74.25 180 CYS A C 1
ATOM 1386 O O . CYS A 1 180 ? -7.778 5.681 10.232 1.00 74.25 180 CYS A O 1
ATOM 1388 N N . ALA A 1 181 ? -6.426 7.364 9.605 1.00 77.12 181 ALA A N 1
ATOM 1389 C CA . ALA A 1 181 ? -7.013 8.354 10.499 1.00 77.12 181 ALA A CA 1
ATOM 1390 C C . ALA A 1 181 ? -8.493 8.634 10.186 1.00 77.12 181 ALA A C 1
ATOM 1392 O O . ALA A 1 181 ? -9.314 8.656 11.096 1.00 77.12 181 ALA A O 1
ATOM 1393 N N . GLY A 1 182 ? -8.859 8.782 8.908 1.00 66.81 182 GLY A N 1
ATOM 1394 C CA . GLY A 1 182 ? -10.252 8.966 8.488 1.00 66.81 182 GLY A CA 1
ATOM 1395 C C . GLY A 1 182 ? -11.123 7.734 8.753 1.00 66.81 182 GLY A C 1
ATOM 1396 O O . GLY A 1 182 ? -12.260 7.850 9.194 1.00 66.81 182 GLY A O 1
ATOM 1397 N N . SER A 1 183 ? -10.588 6.527 8.566 1.00 64.19 183 SER A N 1
ATOM 1398 C CA . SER A 1 183 ? -11.318 5.278 8.842 1.00 64.19 183 SER A CA 1
ATOM 1399 C C . SER A 1 183 ? -11.605 5.052 10.329 1.00 64.19 183 SER A C 1
ATOM 1401 O O . SER A 1 183 ? -12.493 4.283 10.701 1.00 64.19 183 SER A O 1
ATOM 1403 N N . SER A 1 184 ? -10.884 5.770 11.186 1.00 60.00 184 SER A N 1
ATOM 1404 C CA . SER A 1 184 ? -11.152 5.813 12.604 1.00 60.00 184 SER A CA 1
ATOM 1405 C C . SER A 1 184 ? -12.364 6.736 12.818 1.00 60.00 184 SER A C 1
ATOM 1407 O O . SER A 1 184 ? -12.160 7.924 13.026 1.00 60.00 184 SER A O 1
ATOM 1409 N N . LEU A 1 185 ? -13.612 6.230 12.810 1.00 55.25 185 LEU A N 1
ATOM 1410 C CA . LEU A 1 185 ? -14.858 6.981 13.118 1.00 55.25 185 LEU A CA 1
ATOM 1411 C C . LEU A 1 185 ? -15.377 6.693 14.559 1.00 55.25 185 LEU A C 1
ATOM 1413 O O . LEU A 1 185 ? -15.350 5.532 14.969 1.00 55.25 185 LEU A O 1
ATOM 1417 N N . PRO A 1 186 ? -15.910 7.672 15.332 1.00 52.31 186 PRO A N 1
ATOM 1418 C CA . PRO A 1 186 ? -16.246 7.478 16.756 1.00 52.31 186 PRO A CA 1
ATOM 1419 C C . PRO A 1 186 ? -17.554 6.718 17.021 1.00 52.31 186 PRO A C 1
ATOM 1421 O O . PRO A 1 186 ? -17.979 6.612 18.168 1.00 52.31 186 PRO A O 1
ATOM 1424 N N . GLY A 1 187 ? -18.237 6.252 15.974 1.00 49.03 187 GLY A N 1
ATOM 1425 C CA . GLY A 1 187 ? -19.593 5.708 16.072 1.00 49.03 187 GLY A CA 1
ATOM 1426 C C . GLY A 1 187 ? -19.684 4.192 16.246 1.00 49.03 187 GLY A C 1
ATOM 1427 O O . GLY A 1 187 ? -20.781 3.681 16.442 1.00 49.03 187 GLY A O 1
ATOM 1428 N N . MET A 1 188 ? -18.578 3.450 16.150 1.00 49.78 188 MET A N 1
ATOM 1429 C CA . MET A 1 188 ? -18.583 1.983 16.160 1.00 49.78 188 MET A CA 1
ATOM 1430 C C . MET A 1 188 ? -17.380 1.494 16.973 1.00 49.78 188 MET A C 1
ATOM 1432 O O . MET A 1 188 ? -16.260 1.932 16.727 1.00 49.78 188 MET A O 1
ATOM 1436 N N . GLY A 1 189 ? -17.608 0.630 17.970 1.00 62.44 189 GLY A N 1
ATOM 1437 C CA . GLY A 1 189 ? -16.589 0.213 18.943 1.00 62.44 189 GLY A CA 1
ATOM 1438 C C . GLY A 1 189 ? -15.260 -0.227 18.312 1.00 62.44 189 GLY A C 1
ATOM 1439 O O . GLY A 1 189 ? -15.237 -0.730 17.192 1.00 62.44 189 GLY A O 1
ATOM 1440 N N . VAL A 1 190 ? -14.148 -0.062 19.042 1.00 65.88 190 VAL A N 1
ATOM 1441 C CA . VAL A 1 190 ? -12.755 -0.310 18.593 1.00 65.88 190 VAL A CA 1
ATOM 1442 C C . VAL A 1 190 ? -12.593 -1.613 17.798 1.00 65.88 190 VAL A C 1
ATOM 1444 O O . VAL A 1 190 ? -11.930 -1.629 16.763 1.00 65.88 190 VAL A O 1
ATOM 1447 N N . LYS A 1 191 ? -13.272 -2.685 18.223 1.00 70.00 191 LYS A N 1
ATOM 1448 C CA . LYS A 1 191 ? -13.364 -3.966 17.505 1.00 70.00 191 LYS A CA 1
ATOM 1449 C C . LYS A 1 191 ? -13.829 -3.798 16.052 1.00 70.00 191 LYS A C 1
ATOM 1451 O O . LYS A 1 191 ? -13.193 -4.307 15.137 1.00 70.00 191 LYS A O 1
ATOM 1456 N N . ARG A 1 192 ? -14.919 -3.063 15.837 1.00 70.62 192 ARG A N 1
ATOM 1457 C CA . ARG A 1 192 ? -15.548 -2.844 14.529 1.00 70.62 192 ARG A CA 1
ATOM 1458 C C . ARG A 1 192 ? -14.714 -1.916 13.644 1.00 70.62 192 ARG A C 1
ATOM 1460 O O . ARG A 1 192 ? -14.649 -2.134 12.440 1.00 70.62 192 ARG A O 1
ATOM 1467 N N . SER A 1 193 ? -14.014 -0.951 14.245 1.00 71.25 193 SER A N 1
ATOM 1468 C CA . SER A 1 193 ? -13.020 -0.124 13.545 1.00 71.25 193 SER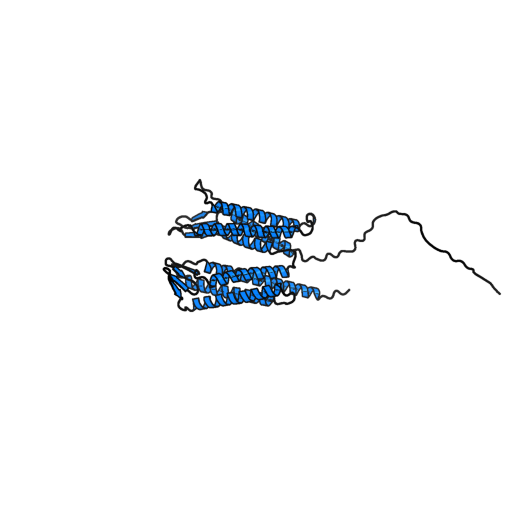 A CA 1
ATOM 1469 C C . SER A 1 193 ? -11.834 -0.963 13.051 1.00 71.25 193 SER A C 1
ATOM 1471 O O . SER A 1 193 ? -11.509 -0.929 11.867 1.00 71.25 193 SER A O 1
ATOM 1473 N N . LEU A 1 194 ?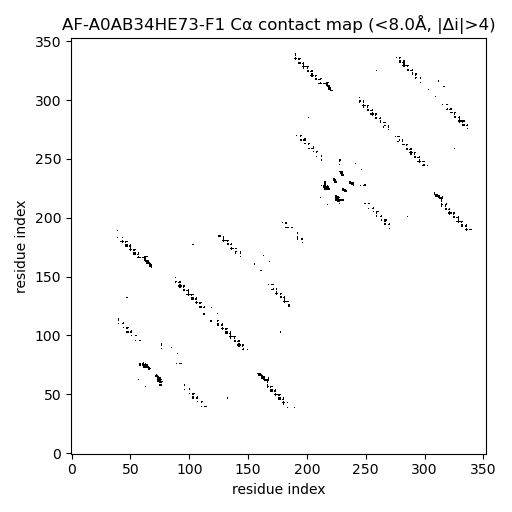 -11.255 -1.809 13.911 1.00 76.38 194 LEU A N 1
ATOM 1474 C CA . LEU A 1 194 ? -10.173 -2.728 13.534 1.00 76.38 194 LEU A CA 1
ATOM 1475 C C . LEU A 1 194 ? -10.611 -3.734 12.460 1.00 76.38 194 LEU A C 1
ATOM 1477 O O . LEU A 1 194 ? -9.872 -3.975 11.510 1.00 76.38 194 LEU A O 1
ATOM 1481 N N . GLN A 1 195 ? -11.823 -4.285 12.564 1.00 79.81 195 GLN A N 1
ATOM 1482 C CA . GLN A 1 195 ? -12.390 -5.184 11.551 1.00 79.81 195 GLN A CA 1
ATOM 1483 C C . GLN A 1 195 ? -12.620 -4.470 10.212 1.00 79.81 195 GLN A C 1
ATOM 1485 O O . GLN A 1 195 ? -12.290 -5.016 9.159 1.00 79.81 195 GLN A O 1
ATOM 1490 N N . SER A 1 196 ? -13.137 -3.239 10.237 1.00 76.69 196 SER A N 1
ATOM 1491 C CA . SER A 1 196 ? -13.325 -2.415 9.039 1.00 76.69 196 SER A CA 1
ATOM 1492 C C . SER A 1 196 ? -11.985 -2.063 8.383 1.00 76.69 196 SER A C 1
ATOM 1494 O O . SER A 1 196 ? -11.812 -2.269 7.183 1.00 76.69 196 SER A O 1
ATOM 1496 N N . GLY A 1 197 ? -11.007 -1.603 9.171 1.00 75.75 197 GLY A N 1
ATOM 1497 C CA . GLY A 1 197 ? -9.656 -1.288 8.702 1.00 75.75 197 GLY A CA 1
ATOM 1498 C C . GLY A 1 197 ? -8.932 -2.511 8.136 1.00 75.75 197 GLY A C 1
ATOM 1499 O O . GLY A 1 197 ? -8.386 -2.443 7.037 1.00 75.75 197 GLY A O 1
ATOM 1500 N N . GLY A 1 198 ? -9.002 -3.656 8.821 1.00 79.50 198 GLY A N 1
ATOM 1501 C CA . GLY A 1 198 ? -8.449 -4.923 8.335 1.00 79.50 198 GLY A CA 1
ATOM 1502 C C . GLY A 1 198 ? -9.089 -5.385 7.024 1.00 79.50 198 GLY A C 1
ATOM 1503 O O . GLY A 1 198 ? -8.387 -5.833 6.121 1.00 79.50 198 GLY A O 1
ATOM 1504 N N . THR A 1 199 ? -10.405 -5.208 6.872 1.00 82.44 199 THR A N 1
ATOM 1505 C CA . THR A 1 199 ? -11.121 -5.527 5.625 1.00 82.44 199 THR A CA 1
ATOM 1506 C C . THR A 1 199 ? -10.679 -4.618 4.475 1.00 82.44 199 THR A C 1
ATOM 1508 O O . THR A 1 199 ? -10.430 -5.103 3.373 1.00 82.44 199 THR A O 1
ATOM 1511 N N . LEU A 1 200 ? -10.522 -3.312 4.724 1.00 78.56 200 LEU A N 1
ATOM 1512 C CA . LEU A 1 200 ? -10.058 -2.350 3.720 1.00 78.56 200 LEU A CA 1
ATOM 1513 C C . LEU A 1 200 ? -8.611 -2.626 3.284 1.00 78.56 200 LEU A C 1
ATOM 1515 O O . LEU A 1 200 ? -8.317 -2.646 2.090 1.00 78.56 200 LEU A O 1
ATOM 1519 N N . LEU A 1 201 ? -7.716 -2.876 4.242 1.00 79.31 201 LEU A N 1
ATOM 1520 C CA . LEU A 1 201 ? -6.324 -3.238 3.967 1.00 79.31 201 LEU A CA 1
ATOM 1521 C C . LEU A 1 201 ? -6.234 -4.559 3.194 1.00 79.31 201 LEU A C 1
ATOM 1523 O O . LEU A 1 201 ? -5.477 -4.650 2.230 1.00 79.31 201 LEU A O 1
ATOM 1527 N N . GLY A 1 202 ? -7.052 -5.551 3.557 1.00 83.69 202 GLY A N 1
ATOM 1528 C CA . GLY A 1 202 ? -7.159 -6.815 2.830 1.00 83.69 202 GLY A CA 1
ATOM 1529 C C . GLY A 1 202 ? -7.669 -6.640 1.397 1.00 83.69 202 GLY A C 1
ATOM 1530 O O . GLY A 1 202 ? -7.156 -7.276 0.478 1.00 83.69 202 GLY A O 1
ATOM 1531 N N . PHE A 1 203 ? -8.628 -5.737 1.175 1.00 83.19 203 PHE A N 1
ATOM 1532 C CA . PHE A 1 203 ? -9.114 -5.391 -0.164 1.00 83.19 203 PHE A CA 1
ATOM 1533 C C . PHE A 1 203 ? -8.024 -4.741 -1.025 1.00 83.19 203 PHE A C 1
ATOM 1535 O O . PHE A 1 203 ? -7.822 -5.143 -2.171 1.00 83.19 203 PHE A O 1
ATOM 1542 N N . LEU A 1 204 ? -7.287 -3.778 -0.462 1.00 82.94 204 LEU A N 1
ATOM 1543 C CA . LEU A 1 204 ? -6.161 -3.125 -1.133 1.00 82.94 204 LEU A CA 1
ATOM 1544 C C . LEU A 1 204 ? -5.048 -4.126 -1.471 1.00 82.94 204 LEU A C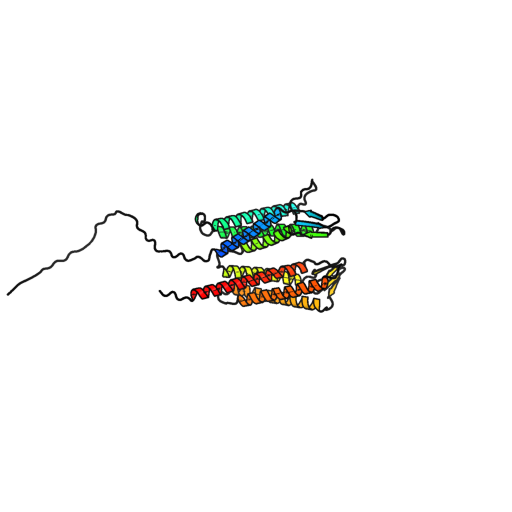 1
ATOM 1546 O O . LEU A 1 204 ? -4.561 -4.135 -2.601 1.00 82.94 204 LEU A O 1
ATOM 1550 N N . ALA A 1 205 ? -4.692 -5.006 -0.528 1.00 86.44 205 ALA A N 1
ATOM 1551 C CA . ALA A 1 205 ? -3.736 -6.086 -0.761 1.00 86.44 205 ALA A CA 1
ATOM 1552 C C . ALA A 1 205 ? -4.197 -6.999 -1.907 1.00 86.44 205 ALA A C 1
ATOM 1554 O O . ALA A 1 205 ? -3.421 -7.273 -2.816 1.00 86.44 205 ALA A O 1
ATOM 1555 N N . ASN A 1 206 ? -5.477 -7.387 -1.924 1.00 90.62 206 ASN A N 1
ATOM 1556 C CA . ASN A 1 206 ? -6.039 -8.235 -2.971 1.00 90.62 206 ASN A CA 1
ATOM 1557 C C . ASN A 1 206 ? -5.955 -7.590 -4.364 1.00 90.62 206 ASN A C 1
ATOM 1559 O O . ASN A 1 206 ? -5.520 -8.240 -5.313 1.00 90.62 206 ASN A O 1
ATOM 1563 N N . ILE A 1 207 ? -6.320 -6.307 -4.497 1.00 89.12 207 ILE A N 1
ATOM 1564 C CA . ILE A 1 207 ? -6.196 -5.581 -5.772 1.00 89.12 207 ILE A CA 1
ATOM 1565 C C . ILE A 1 207 ? -4.743 -5.590 -6.247 1.00 89.12 207 ILE A C 1
ATOM 1567 O O . ILE A 1 207 ? -4.484 -5.906 -7.406 1.00 89.12 207 ILE A O 1
ATOM 1571 N N . LEU A 1 208 ? -3.798 -5.270 -5.360 1.00 84.19 208 LEU A N 1
ATOM 1572 C CA . LEU A 1 208 ? -2.378 -5.223 -5.700 1.00 84.19 208 LEU A CA 1
ATOM 1573 C C . LEU A 1 208 ? -1.833 -6.603 -6.086 1.00 84.19 208 LEU A C 1
ATOM 1575 O O . LEU A 1 208 ? -1.106 -6.707 -7.071 1.00 84.19 208 LEU A O 1
ATOM 1579 N N . THR A 1 209 ? -2.218 -7.670 -5.381 1.00 91.88 209 THR A N 1
ATOM 1580 C CA . THR A 1 209 ? -1.819 -9.043 -5.716 1.00 91.88 209 THR A CA 1
ATOM 1581 C C . THR A 1 209 ? -2.396 -9.489 -7.059 1.00 91.88 209 THR A C 1
ATOM 1583 O O . THR A 1 209 ? -1.658 -10.037 -7.879 1.00 91.88 209 THR A O 1
ATOM 1586 N N . ILE A 1 210 ? -3.681 -9.235 -7.329 1.00 93.12 210 ILE A N 1
ATOM 1587 C CA . ILE A 1 210 ? -4.315 -9.576 -8.614 1.00 93.12 210 ILE A CA 1
ATOM 1588 C C . ILE A 1 210 ? -3.653 -8.796 -9.747 1.00 93.12 210 ILE A C 1
ATOM 1590 O O . ILE A 1 210 ? -3.276 -9.380 -10.762 1.00 93.12 210 ILE A O 1
ATOM 1594 N N . LEU A 1 211 ? -3.462 -7.490 -9.558 1.00 90.69 211 LEU A N 1
ATOM 1595 C CA . LEU A 1 211 ? -2.832 -6.624 -10.543 1.00 90.69 211 LEU A CA 1
ATOM 1596 C C . LEU A 1 211 ? -1.391 -7.068 -10.824 1.00 90.69 211 LEU A C 1
ATOM 1598 O O . LEU A 1 211 ? -1.012 -7.193 -11.986 1.00 90.69 211 LEU A O 1
ATOM 1602 N N . SER A 1 212 ? -0.613 -7.379 -9.786 1.00 90.31 212 SER A N 1
ATOM 1603 C CA . SER A 1 212 ? 0.738 -7.931 -9.915 1.00 90.31 212 SER A CA 1
ATOM 1604 C C . SER A 1 212 ? 0.725 -9.248 -10.698 1.00 90.31 212 SER A C 1
ATOM 1606 O O . SER A 1 212 ? 1.475 -9.400 -11.656 1.00 90.31 212 SER A O 1
ATOM 1608 N N . THR A 1 213 ? -0.175 -10.175 -10.366 1.00 92.38 213 THR A N 1
ATOM 1609 C CA . THR A 1 213 ? -0.230 -11.518 -10.971 1.00 92.38 213 THR A CA 1
ATOM 1610 C C . THR A 1 213 ? -0.690 -11.502 -12.428 1.00 92.38 213 THR A C 1
ATOM 1612 O O . THR A 1 213 ? -0.190 -12.283 -13.234 1.00 92.38 213 THR A O 1
ATOM 1615 N N . ALA A 1 214 ? -1.649 -10.643 -12.774 1.00 90.62 214 ALA A N 1
ATOM 1616 C CA . ALA A 1 214 ? -2.265 -10.619 -14.100 1.00 90.62 214 ALA A CA 1
ATOM 1617 C C . ALA A 1 214 ? -1.440 -9.855 -15.146 1.00 90.62 214 ALA A C 1
ATOM 1619 O O . ALA A 1 214 ? -1.687 -9.985 -16.343 1.00 90.62 214 ALA A O 1
ATOM 1620 N N . THR A 1 215 ? -0.492 -9.021 -14.717 1.00 87.88 215 THR A N 1
ATOM 1621 C CA . THR A 1 215 ? 0.191 -8.080 -15.610 1.00 87.88 215 THR A CA 1
ATOM 1622 C C . THR A 1 215 ? 1.567 -8.574 -16.030 1.00 87.88 215 THR A C 1
ATOM 1624 O O . THR A 1 215 ? 2.321 -9.167 -15.260 1.00 87.88 215 THR A O 1
ATOM 1627 N N . ASN A 1 216 ? 1.930 -8.263 -17.275 1.00 88.69 216 ASN A N 1
ATOM 1628 C CA . ASN A 1 216 ? 3.167 -8.742 -17.890 1.00 88.69 216 ASN A CA 1
ATOM 1629 C C . ASN A 1 216 ? 4.364 -7.789 -17.705 1.00 88.69 216 ASN A C 1
ATOM 1631 O O . ASN A 1 216 ? 5.290 -7.792 -18.514 1.00 88.69 216 ASN A O 1
ATOM 1635 N N . TYR A 1 217 ? 4.336 -6.942 -16.670 1.00 86.06 217 TYR A N 1
ATOM 1636 C CA . TYR A 1 217 ? 5.342 -5.904 -16.410 1.00 86.06 217 TYR A CA 1
ATOM 1637 C C . TYR A 1 217 ? 6.067 -6.138 -15.081 1.00 86.06 217 TYR A C 1
ATOM 1639 O O . TYR A 1 217 ? 6.187 -5.243 -14.242 1.00 86.06 217 TYR A O 1
ATOM 1647 N N . TRP A 1 218 ? 6.562 -7.356 -14.880 1.00 86.69 218 TRP A N 1
ATOM 1648 C CA . TRP A 1 218 ? 7.410 -7.675 -13.730 1.00 86.69 218 TRP A CA 1
ATOM 1649 C C . TRP A 1 218 ? 8.830 -7.186 -13.952 1.00 86.69 218 TRP A C 1
ATOM 1651 O O . TRP A 1 218 ? 9.434 -6.581 -13.067 1.00 86.69 218 TRP A O 1
ATOM 1661 N N . ILE A 1 219 ? 9.333 -7.416 -15.159 1.00 84.25 219 ILE A N 1
ATOM 1662 C CA . ILE A 1 219 ? 10.656 -6.999 -15.592 1.00 84.25 219 ILE A CA 1
ATOM 1663 C C . ILE A 1 219 ? 10.588 -6.355 -16.979 1.00 84.25 219 ILE A C 1
ATOM 1665 O O . ILE A 1 219 ? 9.719 -6.674 -17.793 1.00 84.25 219 ILE A O 1
ATOM 1669 N N . ARG A 1 220 ? 11.502 -5.428 -17.248 1.00 84.56 220 ARG A N 1
ATOM 1670 C CA . ARG A 1 220 ? 11.701 -4.773 -18.543 1.00 84.56 220 ARG A CA 1
ATOM 1671 C C . ARG A 1 220 ? 13.158 -4.900 -18.961 1.00 84.56 220 ARG A C 1
ATOM 1673 O O . ARG A 1 220 ? 14.049 -4.819 -18.123 1.00 84.56 220 ARG A O 1
ATOM 1680 N N . TYR A 1 221 ? 13.380 -5.054 -20.254 1.00 83.50 221 TYR A N 1
ATOM 1681 C CA . TYR A 1 221 ? 14.695 -5.036 -20.886 1.00 83.50 221 TYR A CA 1
ATOM 1682 C C . TYR A 1 221 ? 14.609 -4.218 -22.182 1.00 83.50 221 TYR A C 1
ATOM 1684 O O . TYR A 1 221 ? 13.522 -3.824 -22.607 1.00 83.50 221 TYR A O 1
ATOM 1692 N N . SER A 1 222 ? 15.746 -3.922 -22.810 1.00 75.88 222 SER A N 1
ATOM 1693 C CA . SER A 1 222 ? 15.829 -3.001 -23.959 1.00 75.88 222 SER A CA 1
ATOM 1694 C C . SER A 1 222 ? 14.944 -3.385 -25.157 1.00 75.88 222 SER A C 1
ATOM 1696 O O . SER A 1 222 ? 14.560 -2.513 -25.932 1.00 75.88 222 SER A O 1
ATOM 1698 N N . GLY A 1 223 ? 14.588 -4.666 -25.294 1.00 79.12 223 GLY A N 1
ATOM 1699 C CA . GLY A 1 223 ? 13.782 -5.210 -26.392 1.00 79.12 223 GLY A CA 1
ATOM 1700 C C . GLY A 1 223 ? 12.371 -5.681 -26.017 1.00 79.12 223 GLY A C 1
ATOM 1701 O O . GLY A 1 223 ? 11.702 -6.278 -26.864 1.00 79.12 223 GLY A O 1
ATOM 1702 N N . GLY A 1 224 ? 11.906 -5.474 -24.779 1.00 84.00 224 GLY A N 1
ATOM 1703 C CA . GLY A 1 224 ? 10.624 -6.034 -24.350 1.00 84.00 224 GLY A CA 1
ATOM 1704 C C . GLY A 1 224 ? 10.325 -5.961 -22.854 1.00 84.00 224 GLY A C 1
ATOM 1705 O O . GLY A 1 224 ? 11.038 -5.349 -22.057 1.00 84.00 224 GLY A O 1
ATOM 1706 N N . HIS A 1 225 ? 9.219 -6.588 -22.469 1.00 86.38 225 HIS A N 1
ATOM 1707 C CA . HIS A 1 225 ? 8.815 -6.747 -21.078 1.00 86.38 225 HIS A CA 1
ATOM 1708 C C . HIS A 1 225 ? 8.367 -8.179 -20.819 1.00 86.38 225 HIS A C 1
ATOM 1710 O O . HIS A 1 225 ? 7.814 -8.845 -21.692 1.00 86.38 225 HIS A O 1
ATOM 1716 N N . SER A 1 226 ? 8.599 -8.650 -19.601 1.00 87.88 226 SER A N 1
ATOM 1717 C CA . SER A 1 226 ? 8.245 -10.005 -19.206 1.00 87.88 226 SER A CA 1
ATOM 1718 C C . SER A 1 226 ? 7.492 -10.005 -17.881 1.00 87.88 226 SER A C 1
ATOM 1720 O O . SER A 1 226 ? 7.767 -9.221 -16.962 1.00 87.88 226 SER A O 1
ATOM 1722 N N . GLY A 1 227 ? 6.469 -10.848 -17.843 1.00 88.31 227 GLY A N 1
ATOM 1723 C CA . GLY A 1 227 ? 5.599 -11.093 -16.711 1.00 88.31 227 GLY A CA 1
ATOM 1724 C C . GLY A 1 227 ? 5.871 -12.425 -16.042 1.00 88.31 227 GLY A C 1
ATOM 1725 O O . GLY A 1 227 ? 6.914 -13.050 -16.214 1.00 88.31 227 GLY A O 1
ATOM 1726 N N . LEU A 1 228 ? 4.865 -12.877 -15.300 1.00 88.19 228 LEU A N 1
ATOM 1727 C CA . LEU A 1 228 ? 4.879 -14.191 -14.671 1.00 88.19 228 LEU A CA 1
ATOM 1728 C C . LEU A 1 228 ? 4.452 -15.313 -15.630 1.00 88.19 228 LEU A C 1
ATOM 1730 O O . LEU A 1 228 ? 4.884 -16.449 -15.471 1.00 88.19 228 LEU A O 1
ATOM 1734 N N . TRP A 1 229 ? 3.626 -14.991 -16.630 1.00 90.19 229 TRP A N 1
ATOM 1735 C CA . TRP A 1 229 ? 3.037 -15.966 -17.559 1.00 90.19 229 TRP A CA 1
ATOM 1736 C C . TRP A 1 229 ? 3.522 -15.780 -18.996 1.00 90.19 229 TRP A C 1
ATOM 1738 O O . TRP A 1 229 ? 3.733 -16.749 -19.725 1.00 90.19 229 TRP A O 1
ATOM 1748 N N . GLN A 1 230 ? 3.691 -14.524 -19.407 1.00 90.44 230 GLN A N 1
ATOM 1749 C CA . GLN A 1 230 ? 3.975 -14.151 -20.785 1.00 90.44 230 GLN A CA 1
ATOM 1750 C C . GLN A 1 230 ? 5.156 -13.197 -20.868 1.00 90.44 230 GLN A C 1
ATOM 1752 O O . GLN A 1 230 ? 5.342 -12.322 -20.020 1.00 90.44 230 GLN A O 1
ATOM 1757 N N . GLU A 1 231 ? 5.909 -13.347 -21.946 1.00 89.94 231 GLU A N 1
ATOM 1758 C CA . GLU A 1 231 ? 6.991 -12.465 -22.339 1.00 89.94 231 GLU A CA 1
ATOM 1759 C C . GLU A 1 231 ? 6.660 -11.827 -23.686 1.00 89.94 231 GLU A C 1
ATOM 1761 O O . GLU A 1 231 ? 6.275 -12.510 -24.638 1.00 89.94 231 GLU A O 1
ATOM 1766 N N . CYS A 1 232 ? 6.786 -10.504 -23.755 1.00 88.00 232 CYS A N 1
ATOM 1767 C CA . CYS A 1 232 ? 6.448 -9.711 -24.925 1.00 88.00 232 CYS A CA 1
ATOM 1768 C C . CYS A 1 232 ? 7.684 -8.970 -25.439 1.00 88.00 232 CYS A C 1
ATOM 1770 O O . CYS A 1 232 ? 8.227 -8.101 -24.751 1.00 88.00 232 CYS A O 1
ATOM 1772 N N . SER A 1 233 ? 8.086 -9.271 -26.675 1.00 88.69 233 SER A N 1
ATOM 1773 C CA . SER A 1 233 ? 9.201 -8.619 -27.368 1.00 88.69 233 SER A CA 1
ATOM 1774 C C . SER A 1 233 ? 8.775 -8.193 -28.774 1.00 88.69 233 SER A C 1
ATOM 1776 O O . SER A 1 233 ? 8.057 -8.916 -29.464 1.00 88.69 233 SER A O 1
ATOM 1778 N N . GLY A 1 234 ? 9.153 -6.977 -29.186 1.00 78.94 234 GLY A N 1
ATOM 1779 C CA . GLY A 1 234 ? 8.869 -6.467 -30.536 1.00 78.94 234 GLY A CA 1
ATOM 1780 C C . GLY A 1 234 ? 7.381 -6.424 -30.925 1.00 78.94 234 GLY A C 1
ATOM 1781 O O . GLY A 1 234 ? 7.057 -6.568 -32.097 1.00 78.94 234 GLY A O 1
ATOM 1782 N N . GLY A 1 235 ? 6.470 -6.277 -29.954 1.00 79.25 235 GLY A N 1
ATOM 1783 C CA . GLY A 1 235 ? 5.018 -6.260 -30.187 1.00 79.25 235 GLY A CA 1
ATOM 1784 C C . GLY A 1 235 ? 4.350 -7.640 -30.248 1.00 79.25 235 GLY A C 1
ATOM 1785 O O . GLY A 1 235 ? 3.130 -7.707 -30.376 1.00 79.25 235 GLY A O 1
ATOM 1786 N N . THR A 1 236 ? 5.111 -8.729 -30.100 1.00 87.06 236 THR A N 1
ATOM 1787 C CA . THR A 1 236 ? 4.575 -10.099 -30.070 1.00 87.06 236 THR A CA 1
ATOM 1788 C C . THR A 1 236 ? 4.713 -10.675 -28.663 1.00 87.06 236 THR A C 1
ATOM 1790 O O . THR A 1 236 ? 5.792 -10.618 -28.074 1.00 87.06 236 THR A O 1
ATOM 1793 N N . CYS A 1 237 ? 3.629 -11.222 -28.110 1.00 88.81 237 CYS A N 1
ATOM 1794 C CA . CYS A 1 237 ? 3.624 -11.860 -26.792 1.00 88.81 237 CYS A CA 1
ATOM 1795 C C . CYS A 1 237 ? 3.601 -13.381 -26.935 1.00 88.81 237 CYS A C 1
ATOM 1797 O O . CYS A 1 237 ? 2.771 -13.933 -27.655 1.00 88.81 237 CYS A O 1
ATOM 1799 N N . SER A 1 238 ? 4.497 -14.054 -26.221 1.00 90.44 238 SER A N 1
ATOM 1800 C CA . SER A 1 238 ? 4.614 -15.511 -26.187 1.00 90.44 238 SER A CA 1
ATOM 1801 C C . SER A 1 238 ? 4.568 -16.018 -24.744 1.00 90.44 238 SER A C 1
ATOM 1803 O O . SER A 1 238 ? 4.903 -15.292 -23.807 1.00 90.44 238 SER A O 1
ATOM 1805 N N . ASN A 1 239 ? 4.099 -17.252 -24.542 1.00 88.38 239 ASN A N 1
ATOM 1806 C CA . ASN A 1 239 ? 4.075 -17.859 -23.210 1.00 88.38 239 ASN A CA 1
ATOM 1807 C C . ASN A 1 239 ? 5.488 -18.281 -22.798 1.00 88.38 239 ASN A C 1
ATOM 1809 O O . ASN A 1 239 ? 6.215 -18.882 -23.590 1.00 88.38 239 ASN A O 1
ATOM 1813 N N . ILE A 1 240 ? 5.854 -17.993 -21.549 1.00 85.62 240 ILE A N 1
ATOM 1814 C CA . ILE A 1 240 ? 7.174 -18.339 -21.016 1.00 85.62 240 ILE A CA 1
ATOM 1815 C C . ILE A 1 240 ? 7.225 -19.861 -20.798 1.00 85.62 240 ILE A C 1
ATOM 1817 O O . ILE A 1 240 ? 6.299 -20.416 -20.198 1.00 85.62 240 ILE A O 1
ATOM 1821 N N . PRO A 1 241 ? 8.279 -20.565 -21.254 1.00 81.06 241 PRO A N 1
ATOM 1822 C CA . PRO A 1 241 ? 8.412 -21.997 -21.015 1.00 81.06 241 PRO A CA 1
ATOM 1823 C C . PRO A 1 241 ? 8.444 -22.299 -19.513 1.00 81.06 241 PRO A C 1
ATOM 1825 O O . PRO A 1 241 ? 8.998 -21.540 -18.714 1.00 81.06 241 PRO A O 1
ATOM 1828 N N . CYS A 1 242 ? 7.839 -23.425 -19.126 1.00 73.44 242 CYS A N 1
ATOM 1829 C CA . CYS A 1 242 ? 7.666 -23.788 -17.724 1.00 73.44 242 CYS A CA 1
ATOM 1830 C C . CYS A 1 242 ? 9.026 -24.023 -17.051 1.00 73.44 242 CYS A C 1
ATOM 1832 O O . CYS A 1 242 ? 9.656 -25.065 -17.219 1.00 73.44 242 CYS A O 1
ATOM 1834 N N . GLN A 1 243 ? 9.482 -23.031 -16.288 1.00 81.69 243 GLN A N 1
ATOM 1835 C CA . GLN A 1 243 ? 10.694 -23.105 -15.484 1.00 81.69 243 GLN A CA 1
ATOM 1836 C C . GLN A 1 243 ? 10.302 -23.215 -14.011 1.00 81.69 243 GLN A C 1
ATOM 1838 O O . GLN A 1 243 ? 9.485 -22.429 -13.531 1.00 81.69 243 GLN A O 1
ATOM 1843 N N . THR A 1 244 ? 10.914 -24.146 -13.280 1.00 82.44 244 THR A N 1
ATOM 1844 C CA . THR A 1 244 ? 10.490 -24.573 -11.934 1.00 82.44 244 THR A CA 1
ATOM 1845 C C . THR A 1 244 ? 10.281 -23.404 -10.969 1.00 82.44 244 THR A C 1
ATOM 1847 O O . THR A 1 244 ? 9.246 -23.314 -10.321 1.00 82.44 244 THR A O 1
ATOM 1850 N N . MET A 1 245 ? 11.213 -22.449 -10.929 1.00 81.56 245 MET A N 1
ATOM 1851 C CA . MET A 1 245 ? 11.126 -21.284 -10.040 1.00 81.56 245 MET A CA 1
ATOM 1852 C C . MET A 1 245 ? 10.014 -20.301 -10.437 1.00 81.56 245 MET A C 1
ATOM 1854 O O . MET A 1 245 ? 9.355 -19.740 -9.572 1.00 81.56 245 MET A O 1
ATOM 1858 N N . LEU A 1 246 ? 9.773 -20.122 -11.742 1.00 85.19 246 LEU A N 1
ATOM 1859 C CA . LEU A 1 246 ? 8.720 -19.234 -12.247 1.00 85.19 246 LEU A CA 1
ATOM 1860 C C . LEU A 1 246 ? 7.331 -19.842 -12.004 1.00 85.19 246 LEU A C 1
ATOM 1862 O O . LEU A 1 246 ? 6.413 -19.136 -11.602 1.00 85.19 246 LEU A O 1
ATOM 1866 N N . ALA A 1 247 ? 7.207 -21.160 -12.184 1.00 88.31 247 ALA A N 1
ATOM 1867 C CA . ALA A 1 247 ? 5.989 -21.911 -11.901 1.00 88.31 247 ALA A CA 1
ATOM 1868 C C . ALA A 1 247 ? 5.639 -21.888 -10.405 1.00 88.31 247 ALA A C 1
ATOM 1870 O O . ALA A 1 247 ? 4.480 -21.680 -10.054 1.00 88.31 247 ALA A O 1
ATOM 1871 N N . VAL A 1 248 ? 6.638 -22.030 -9.524 1.00 89.00 248 VAL A N 1
ATOM 1872 C CA . VAL A 1 248 ? 6.451 -21.901 -8.069 1.00 89.00 248 VAL A CA 1
ATOM 1873 C C . VAL A 1 248 ? 6.004 -20.485 -7.699 1.00 89.00 248 VAL A C 1
ATOM 1875 O O . VAL A 1 248 ? 5.006 -20.341 -6.997 1.00 89.00 248 VAL A O 1
ATOM 1878 N N . THR A 1 249 ? 6.661 -19.437 -8.215 1.00 90.00 249 THR A N 1
ATOM 1879 C CA . THR A 1 249 ? 6.213 -18.048 -8.005 1.00 90.00 249 THR A CA 1
ATOM 1880 C C . THR A 1 249 ? 4.780 -17.845 -8.510 1.00 90.00 249 THR A C 1
ATOM 1882 O O . THR A 1 249 ? 3.960 -17.288 -7.785 1.00 90.00 249 THR A O 1
ATOM 1885 N N . GLY A 1 250 ? 4.452 -18.345 -9.706 1.00 90.81 250 GLY A N 1
ATOM 1886 C CA . GLY A 1 250 ? 3.102 -18.343 -10.281 1.00 90.81 250 GLY A CA 1
ATOM 1887 C C . GLY A 1 250 ? 2.059 -18.955 -9.354 1.00 90.81 250 GLY A C 1
ATOM 1888 O O . GLY A 1 250 ? 1.064 -18.312 -9.019 1.00 90.81 250 GLY A O 1
ATOM 1889 N N . ALA A 1 251 ? 2.314 -20.176 -8.889 1.00 93.44 251 ALA A N 1
ATOM 1890 C CA . ALA A 1 251 ? 1.424 -20.888 -7.983 1.00 93.44 251 ALA A CA 1
ATOM 1891 C C . ALA A 1 251 ? 1.252 -20.148 -6.647 1.00 93.44 251 ALA A C 1
ATOM 1893 O O . ALA A 1 251 ? 0.123 -19.958 -6.197 1.00 93.44 251 ALA A O 1
ATOM 1894 N N . CYS A 1 252 ? 2.341 -19.673 -6.035 1.00 92.88 252 CYS A N 1
ATOM 1895 C CA . CYS A 1 252 ? 2.284 -18.919 -4.781 1.00 92.88 252 CYS A CA 1
ATOM 1896 C C . CYS A 1 252 ? 1.489 -17.613 -4.919 1.00 92.88 252 CYS A C 1
ATOM 1898 O O . CYS A 1 252 ? 0.700 -17.302 -4.031 1.00 92.88 252 CYS A O 1
ATOM 1900 N N . MET A 1 253 ? 1.636 -16.881 -6.030 1.00 93.81 253 MET A N 1
ATOM 1901 C CA . MET A 1 253 ? 0.872 -15.653 -6.291 1.00 93.81 253 MET A CA 1
ATOM 1902 C C . MET A 1 253 ? -0.630 -15.929 -6.444 1.00 93.81 253 MET A C 1
ATOM 1904 O O . MET A 1 253 ? -1.451 -15.222 -5.860 1.00 93.81 253 MET A O 1
ATOM 1908 N N . VAL A 1 254 ? -1.003 -16.984 -7.175 1.00 95.81 254 VAL A N 1
ATOM 1909 C CA . VAL A 1 254 ? -2.413 -17.379 -7.350 1.00 95.81 254 VAL A CA 1
ATOM 1910 C C . VAL A 1 254 ? -3.022 -17.848 -6.028 1.00 95.81 254 VAL A C 1
ATOM 1912 O O . VAL A 1 254 ? -4.134 -17.445 -5.686 1.00 95.81 254 VAL A O 1
ATOM 1915 N N . LEU A 1 255 ? -2.288 -18.648 -5.248 1.00 95.56 255 LEU A N 1
ATOM 1916 C CA . LEU A 1 255 ? -2.726 -19.072 -3.918 1.00 95.56 255 LEU A CA 1
ATOM 1917 C C . LEU A 1 255 ? -2.856 -17.879 -2.964 1.00 95.56 255 LEU A C 1
ATOM 1919 O O . LEU A 1 255 ? -3.845 -17.796 -2.242 1.00 95.56 255 LEU A O 1
ATOM 1923 N N . ALA A 1 256 ? -1.926 -16.920 -3.000 1.00 94.06 256 ALA A N 1
ATOM 1924 C CA . ALA A 1 256 ? -2.007 -15.693 -2.210 1.00 94.06 256 ALA A CA 1
ATOM 1925 C C . ALA A 1 256 ? -3.233 -14.842 -2.581 1.00 94.06 256 ALA A C 1
ATOM 1927 O O . ALA A 1 256 ? -3.942 -14.361 -1.692 1.00 94.06 256 ALA A O 1
ATOM 1928 N N . ALA A 1 257 ? -3.537 -14.699 -3.875 1.00 94.94 257 ALA A N 1
ATOM 1929 C CA . ALA A 1 257 ? -4.750 -14.026 -4.337 1.00 94.94 257 ALA A CA 1
ATOM 1930 C C . ALA A 1 257 ? -6.011 -14.753 -3.839 1.00 94.94 257 ALA A C 1
ATOM 1932 O O . ALA A 1 257 ? -6.908 -14.130 -3.275 1.00 94.94 257 ALA A O 1
ATOM 1933 N N . GLY A 1 258 ? -6.052 -16.083 -3.960 1.00 94.56 258 GLY A N 1
ATOM 1934 C CA . GLY A 1 258 ? -7.154 -16.905 -3.456 1.00 94.56 258 GLY A CA 1
ATOM 1935 C C . GLY A 1 258 ? -7.356 -16.759 -1.946 1.00 94.56 258 GLY A C 1
ATOM 1936 O O . GLY A 1 258 ? -8.463 -16.464 -1.494 1.00 94.56 258 GLY A O 1
ATOM 1937 N N . CYS A 1 259 ? -6.284 -16.884 -1.159 1.00 92.00 259 CYS A N 1
ATOM 1938 C CA . CYS A 1 259 ? -6.309 -16.660 0.285 1.00 92.00 259 CYS A CA 1
ATOM 1939 C C . CYS A 1 259 ? -6.786 -15.243 0.630 1.00 92.00 259 CYS A C 1
ATOM 1941 O O . CYS A 1 259 ? -7.618 -15.092 1.520 1.00 92.00 259 CYS A O 1
ATOM 1943 N N . SER A 1 260 ? -6.335 -14.216 -0.095 1.00 90.25 260 SER A N 1
ATOM 1944 C CA . SER A 1 260 ? -6.780 -12.829 0.110 1.00 90.25 260 SER A CA 1
ATOM 1945 C C . SER A 1 260 ? -8.271 -12.649 -0.152 1.00 90.25 260 SER A C 1
ATOM 1947 O O . SER A 1 260 ? -8.947 -11.987 0.631 1.00 90.25 260 SER A O 1
ATOM 1949 N N . ILE A 1 261 ? -8.809 -13.264 -1.210 1.00 93.62 261 ILE A N 1
ATOM 1950 C CA . ILE A 1 261 ? -10.247 -13.234 -1.514 1.00 93.62 261 ILE A CA 1
ATOM 1951 C C . ILE A 1 261 ? -11.038 -13.907 -0.391 1.00 93.62 261 ILE A C 1
ATOM 1953 O O . ILE A 1 261 ? -12.017 -13.341 0.092 1.00 93.62 261 ILE A O 1
ATOM 1957 N N . VAL A 1 262 ? -10.608 -15.087 0.063 1.00 92.88 262 VAL A N 1
ATOM 1958 C CA . VAL A 1 262 ? -11.269 -15.786 1.176 1.00 92.88 262 VAL A CA 1
ATOM 1959 C C . VAL A 1 262 ? -11.202 -14.944 2.454 1.00 92.88 262 VAL A C 1
ATOM 1961 O O . VAL A 1 262 ? -12.223 -14.769 3.116 1.00 92.88 262 VAL A O 1
ATOM 1964 N N . GLY A 1 263 ? -10.041 -14.368 2.776 1.00 89.44 263 GLY A N 1
ATOM 1965 C CA . GLY A 1 263 ? -9.857 -13.470 3.919 1.00 89.44 263 GLY A CA 1
ATOM 1966 C C . GLY A 1 263 ? -10.748 -12.228 3.843 1.00 89.44 263 GLY A C 1
ATOM 1967 O O . GLY A 1 263 ? -11.366 -11.854 4.837 1.00 89.44 263 GLY A O 1
ATOM 1968 N N . LEU A 1 264 ? -10.896 -11.635 2.656 1.00 88.06 264 LEU A N 1
ATOM 1969 C CA . LEU A 1 264 ? -11.784 -10.500 2.408 1.00 88.06 264 LEU A CA 1
ATOM 1970 C C . LEU A 1 264 ? -13.258 -10.877 2.598 1.00 88.06 264 LEU A C 1
ATOM 1972 O O . LEU A 1 264 ? -13.988 -10.156 3.274 1.00 88.06 264 LEU A O 1
ATOM 1976 N N . VAL A 1 265 ? -13.699 -12.006 2.034 1.00 88.69 265 VAL A N 1
ATOM 1977 C CA . VAL A 1 265 ? -15.076 -12.497 2.202 1.00 88.69 265 VAL A CA 1
ATOM 1978 C C . VAL A 1 265 ? -15.366 -12.746 3.679 1.00 88.69 265 VAL A C 1
ATOM 1980 O O . VAL A 1 265 ? -16.411 -12.323 4.165 1.00 88.69 265 VAL A O 1
ATOM 1983 N N . MET A 1 266 ? -14.440 -13.366 4.414 1.00 86.56 266 MET A N 1
ATOM 1984 C CA . MET A 1 266 ? -14.587 -13.562 5.858 1.00 86.56 266 MET A CA 1
ATOM 1985 C C . MET A 1 266 ? -14.619 -12.232 6.621 1.00 86.56 266 MET A C 1
ATOM 1987 O O . MET A 1 266 ? -15.482 -12.057 7.477 1.00 86.56 266 MET A O 1
ATOM 1991 N N . GLY A 1 267 ? -13.755 -11.271 6.282 1.00 84.31 267 GLY A N 1
ATOM 1992 C CA . GLY A 1 267 ? -13.760 -9.928 6.873 1.00 84.31 267 GLY A CA 1
ATOM 1993 C C . GLY A 1 267 ? -15.090 -9.196 6.668 1.00 84.31 267 GLY A C 1
ATOM 1994 O O . GLY A 1 267 ? -15.672 -8.684 7.625 1.00 84.31 267 GLY A O 1
ATOM 1995 N N . LEU A 1 268 ? -15.639 -9.244 5.449 1.00 81.38 268 LEU A N 1
ATOM 1996 C CA . LEU A 1 268 ? -16.960 -8.694 5.128 1.00 81.38 268 LEU A CA 1
ATOM 1997 C C . LEU A 1 268 ? -18.084 -9.417 5.881 1.00 81.38 268 LEU A C 1
ATOM 1999 O O . LEU A 1 268 ? -18.996 -8.772 6.393 1.00 81.38 268 LEU A O 1
ATOM 2003 N N . ARG A 1 269 ? -18.019 -10.750 5.993 1.00 81.69 269 ARG A N 1
ATOM 2004 C CA . ARG A 1 269 ? -18.991 -11.538 6.770 1.00 81.69 269 ARG A CA 1
ATOM 2005 C C . ARG A 1 269 ? -18.981 -11.143 8.243 1.00 81.69 269 ARG A C 1
ATOM 2007 O O . ARG A 1 269 ? -20.055 -10.954 8.798 1.00 81.69 269 ARG A O 1
ATOM 2014 N N . ILE A 1 270 ? -17.805 -10.953 8.840 1.00 79.25 270 ILE A N 1
ATOM 2015 C CA . ILE A 1 270 ? -17.652 -10.503 10.232 1.00 79.25 270 ILE A CA 1
ATOM 2016 C C . ILE A 1 270 ? -18.226 -9.091 10.429 1.00 79.25 270 ILE A C 1
ATOM 2018 O O . ILE A 1 270 ? -18.807 -8.805 11.471 1.00 79.25 270 ILE A O 1
ATOM 2022 N N . LEU A 1 271 ? -18.104 -8.209 9.432 1.00 71.19 271 LEU A N 1
ATOM 2023 C CA . LEU A 1 271 ? -18.661 -6.855 9.508 1.00 71.19 271 LEU A CA 1
ATOM 2024 C C . LEU A 1 271 ? -20.201 -6.840 9.430 1.00 71.19 271 LEU A C 1
ATOM 2026 O O . LEU A 1 271 ? -20.841 -5.965 10.023 1.00 71.19 271 LEU A O 1
ATOM 2030 N N . CYS A 1 272 ? -20.782 -7.803 8.704 1.00 70.81 272 CYS A N 1
ATOM 2031 C CA . CYS A 1 272 ? -22.225 -7.946 8.498 1.00 70.81 272 CYS A CA 1
ATOM 2032 C C . CYS A 1 272 ? -22.933 -8.826 9.544 1.00 70.81 272 CYS A C 1
ATOM 2034 O O . CYS A 1 272 ? -24.125 -8.633 9.764 1.00 70.81 272 CYS A O 1
ATOM 2036 N N . GLN A 1 273 ? -22.249 -9.803 10.150 1.00 66.00 273 GLN A N 1
ATOM 2037 C CA . GLN A 1 273 ? -22.827 -10.736 11.123 1.00 66.00 273 GLN A CA 1
ATOM 2038 C C . GLN A 1 273 ? -22.237 -10.505 12.517 1.00 66.00 273 GLN A C 1
ATOM 2040 O O . GLN A 1 273 ? -21.079 -10.805 12.803 1.00 66.00 273 GLN A O 1
ATOM 2045 N N . GLU A 1 274 ? -23.074 -9.971 13.398 1.00 54.88 274 GLU A N 1
ATOM 2046 C CA . GLU A 1 274 ? -22.747 -9.582 14.767 1.00 54.88 274 GLU A CA 1
ATOM 2047 C C . GLU A 1 274 ? -22.861 -10.816 15.682 1.00 54.88 274 GLU A C 1
ATOM 2049 O O . GLU A 1 274 ? -23.906 -11.052 16.277 1.00 54.88 274 GLU A O 1
ATOM 2054 N N . GLY A 1 275 ? -21.826 -11.671 15.740 1.00 52.75 275 GLY A N 1
ATOM 2055 C CA . GLY A 1 275 ? -21.871 -12.813 16.668 1.00 52.75 275 GLY A CA 1
ATOM 2056 C C . GLY A 1 275 ? -20.801 -13.905 16.599 1.00 52.75 275 GLY A C 1
ATOM 2057 O O . GLY A 1 275 ? -20.773 -14.720 17.513 1.00 52.75 275 GLY A O 1
ATOM 2058 N N . ASP A 1 276 ? -19.918 -13.958 15.592 1.00 53.69 276 ASP A N 1
ATOM 2059 C CA . ASP A 1 276 ? -19.005 -15.109 15.443 1.00 53.69 276 ASP A CA 1
ATOM 2060 C C . ASP A 1 276 ? -17.514 -14.761 15.633 1.00 53.69 276 ASP A C 1
ATOM 2062 O O . ASP A 1 276 ? -16.996 -13.776 15.098 1.00 53.69 276 ASP A O 1
ATOM 2066 N N . SER A 1 277 ? -16.800 -15.607 16.382 1.00 55.94 277 SER A N 1
ATOM 2067 C CA . SER A 1 277 ? -15.392 -15.456 16.804 1.00 55.94 277 SER A CA 1
ATOM 2068 C C . SER A 1 277 ? -14.383 -15.848 15.709 1.00 55.94 277 SER A C 1
ATOM 2070 O O . SER A 1 277 ? -13.327 -16.429 15.951 1.00 55.94 277 SER A O 1
ATOM 2072 N N . ARG A 1 278 ? -14.686 -15.516 14.448 1.00 68.50 278 ARG A N 1
ATOM 2073 C CA . ARG A 1 278 ? -13.880 -15.911 13.271 1.00 68.50 278 ARG A CA 1
ATOM 2074 C C . ARG A 1 278 ? -12.712 -14.969 12.962 1.00 68.50 278 ARG A C 1
ATOM 2076 O O . ARG A 1 278 ? -12.038 -15.133 11.936 1.00 68.50 278 ARG A O 1
ATOM 2083 N N . GLY A 1 279 ? -12.424 -14.015 13.851 1.00 73.12 279 GLY A N 1
ATOM 2084 C CA . GLY A 1 279 ? -11.313 -13.065 13.718 1.00 73.12 279 GLY A CA 1
ATOM 2085 C C . GLY A 1 279 ? -9.961 -13.769 13.600 1.00 73.12 279 GLY A C 1
ATOM 2086 O O . GLY A 1 279 ? -9.203 -13.502 12.666 1.00 73.12 279 GLY A O 1
ATOM 2087 N N . ARG A 1 280 ? -9.708 -14.765 14.459 1.00 78.31 280 ARG A N 1
ATOM 2088 C CA . ARG A 1 280 ? -8.481 -15.578 14.434 1.00 78.31 280 ARG A CA 1
ATOM 2089 C C . ARG A 1 280 ? -8.265 -16.326 13.120 1.00 78.31 280 ARG A C 1
ATOM 2091 O O . ARG A 1 280 ? -7.167 -16.298 12.572 1.00 78.31 280 ARG A O 1
ATOM 2098 N N . THR A 1 281 ? -9.314 -16.956 12.587 1.00 84.25 281 THR A N 1
ATOM 2099 C CA . THR A 1 281 ? -9.233 -17.668 11.299 1.00 84.25 281 THR A CA 1
ATOM 2100 C C . THR A 1 281 ? -8.973 -16.717 10.134 1.00 84.25 281 THR A C 1
ATOM 2102 O O . THR A 1 281 ? -8.129 -16.997 9.290 1.00 84.25 281 THR A O 1
ATOM 2105 N N . THR A 1 282 ? -9.636 -15.557 10.126 1.00 86.12 282 THR A N 1
ATOM 2106 C CA . THR A 1 282 ? -9.452 -14.520 9.099 1.00 86.12 282 THR A CA 1
ATOM 2107 C C . THR A 1 282 ? -8.027 -13.980 9.125 1.00 86.12 282 THR A C 1
ATOM 2109 O O . THR A 1 282 ? -7.384 -13.848 8.088 1.00 86.12 282 THR A O 1
ATOM 2112 N N . SER A 1 283 ? -7.495 -13.748 10.323 1.00 84.31 283 SER A N 1
ATOM 2113 C CA . SER A 1 283 ? -6.115 -13.326 10.499 1.00 84.31 283 SER A CA 1
ATOM 2114 C C . SER A 1 283 ? -5.098 -14.365 10.007 1.00 84.31 283 SER A C 1
ATOM 2116 O O . SER A 1 283 ? -4.191 -14.021 9.249 1.00 84.31 283 SER A O 1
ATOM 2118 N N . ALA A 1 284 ? -5.271 -15.641 10.370 1.00 85.50 284 ALA A N 1
ATOM 2119 C CA . ALA A 1 284 ? -4.390 -16.717 9.916 1.00 85.50 284 ALA A CA 1
ATOM 2120 C C . ALA A 1 284 ? -4.334 -16.807 8.380 1.00 85.50 284 ALA A C 1
ATOM 2122 O O . ALA A 1 284 ? -3.261 -17.003 7.813 1.00 85.50 284 ALA A O 1
ATOM 2123 N N . ILE A 1 285 ? -5.468 -16.590 7.705 1.00 91.44 285 ILE A N 1
ATOM 2124 C CA . ILE A 1 285 ? -5.549 -16.547 6.238 1.00 91.44 285 ILE A CA 1
ATOM 2125 C C . ILE A 1 285 ? -4.730 -15.378 5.663 1.00 91.44 285 ILE A C 1
ATOM 2127 O O . ILE A 1 285 ? -3.997 -15.569 4.693 1.00 91.44 285 ILE A O 1
ATOM 2131 N N . PHE A 1 286 ? -4.800 -14.184 6.263 1.00 86.38 286 PHE A N 1
ATOM 2132 C CA . PHE A 1 286 ? -4.010 -13.026 5.823 1.00 86.38 286 PHE A CA 1
ATOM 2133 C C . PHE A 1 286 ? -2.505 -13.183 6.086 1.00 86.38 286 PHE A C 1
ATOM 2135 O O . PHE A 1 286 ? -1.695 -12.757 5.258 1.00 86.38 286 PHE A O 1
ATOM 2142 N N . PHE A 1 287 ? -2.107 -13.837 7.183 1.00 84.38 287 PHE A N 1
ATOM 2143 C CA . PHE A 1 287 ? -0.702 -14.186 7.419 1.00 84.38 287 PHE A CA 1
ATOM 2144 C C . PHE A 1 287 ? -0.198 -15.252 6.449 1.00 84.38 287 PHE A C 1
ATOM 2146 O O . PHE A 1 287 ? 0.910 -15.120 5.932 1.00 84.38 287 PHE A O 1
ATOM 2153 N N . LEU A 1 288 ? -1.013 -16.268 6.149 1.00 90.81 288 LEU A N 1
ATOM 2154 C CA . LEU A 1 288 ? -0.692 -17.265 5.130 1.00 90.81 288 LEU A CA 1
ATOM 2155 C C . LEU A 1 288 ? -0.520 -16.607 3.756 1.00 90.81 288 LEU A C 1
ATOM 2157 O O . LEU A 1 288 ? 0.447 -16.903 3.058 1.00 90.81 288 LEU A O 1
ATOM 2161 N N . CYS A 1 289 ? -1.397 -15.664 3.395 1.00 91.88 289 CYS A N 1
ATOM 2162 C CA . CYS A 1 289 ? -1.232 -14.854 2.190 1.00 91.88 289 CYS A CA 1
ATOM 2163 C C . CYS A 1 289 ? 0.098 -14.081 2.202 1.00 91.88 289 CYS A C 1
ATOM 2165 O O . CYS A 1 289 ? 0.864 -14.167 1.244 1.00 91.88 289 CYS A O 1
ATOM 2167 N N . GLY A 1 290 ? 0.416 -13.388 3.301 1.00 82.38 290 GLY A N 1
ATOM 2168 C CA . GLY A 1 290 ? 1.681 -12.665 3.448 1.00 82.38 290 GLY A CA 1
ATOM 2169 C C . GLY A 1 290 ? 2.910 -13.567 3.283 1.00 82.38 290 GLY A C 1
ATOM 2170 O O . GLY A 1 290 ? 3.861 -13.183 2.604 1.00 82.38 290 GLY A O 1
ATOM 2171 N N . LEU A 1 291 ? 2.874 -14.785 3.835 1.00 82.94 291 LEU A N 1
ATOM 2172 C CA . LEU A 1 291 ? 3.939 -15.779 3.684 1.00 82.94 291 LEU A CA 1
ATOM 2173 C C . LEU A 1 291 ? 4.080 -16.251 2.229 1.00 82.94 291 LEU A C 1
ATOM 2175 O O . LEU A 1 291 ? 5.193 -16.313 1.710 1.00 82.94 291 LEU A O 1
ATOM 2179 N N . LEU A 1 292 ? 2.965 -16.551 1.559 1.00 89.75 292 LEU A N 1
ATOM 2180 C CA . LEU A 1 292 ? 2.960 -16.951 0.149 1.00 89.75 292 LEU A CA 1
ATOM 2181 C C . LEU A 1 292 ? 3.495 -15.835 -0.759 1.00 89.75 292 LEU A C 1
ATOM 2183 O O . LEU A 1 292 ? 4.297 -16.116 -1.650 1.00 89.75 292 LEU A O 1
ATOM 2187 N N . LEU A 1 293 ? 3.114 -14.576 -0.504 1.00 88.00 293 LEU A N 1
ATOM 2188 C CA . LEU A 1 293 ? 3.661 -13.407 -1.199 1.00 88.00 293 LEU A CA 1
ATOM 2189 C C . LEU A 1 293 ? 5.163 -13.269 -0.951 1.00 88.00 293 LEU A C 1
ATOM 2191 O O . LEU A 1 293 ? 5.919 -13.073 -1.897 1.00 88.00 293 LEU A O 1
ATOM 2195 N N . LEU A 1 294 ? 5.619 -13.422 0.294 1.00 82.56 294 LEU A N 1
ATOM 2196 C CA . LEU A 1 294 ? 7.043 -13.356 0.621 1.00 82.56 294 LEU A CA 1
ATOM 2197 C C . LEU A 1 294 ? 7.837 -14.410 -0.163 1.00 82.56 294 LEU A C 1
ATOM 2199 O O . LEU A 1 294 ? 8.841 -14.072 -0.786 1.00 82.56 294 LEU A O 1
ATOM 2203 N N . ILE A 1 295 ? 7.370 -15.663 -0.187 1.00 85.12 295 ILE A N 1
ATOM 2204 C CA . ILE A 1 295 ? 8.004 -16.761 -0.933 1.00 85.12 295 ILE A CA 1
ATOM 2205 C C . ILE A 1 295 ? 8.023 -16.458 -2.438 1.00 85.12 295 ILE A C 1
ATOM 2207 O O . ILE A 1 295 ? 9.066 -16.589 -3.080 1.00 85.12 295 ILE A O 1
ATOM 2211 N N . ALA A 1 296 ? 6.896 -16.013 -3.000 1.00 88.88 296 ALA A N 1
ATOM 2212 C CA . ALA A 1 296 ? 6.787 -15.686 -4.418 1.00 88.88 296 ALA A CA 1
ATOM 2213 C C . ALA A 1 296 ? 7.767 -14.578 -4.826 1.00 88.88 296 ALA A C 1
ATOM 2215 O O . ALA A 1 296 ? 8.542 -14.745 -5.774 1.00 88.88 296 ALA A O 1
ATOM 2216 N N . MET A 1 297 ? 7.747 -13.465 -4.089 1.00 87.44 297 MET A N 1
ATOM 2217 C CA . MET A 1 297 ? 8.534 -12.280 -4.408 1.00 87.44 297 MET A CA 1
ATOM 2218 C C . MET A 1 297 ? 10.025 -12.539 -4.219 1.00 87.44 297 MET A C 1
ATOM 2220 O O . MET A 1 297 ? 10.797 -12.286 -5.140 1.00 87.44 297 MET A O 1
ATOM 2224 N N . THR A 1 298 ? 10.434 -13.121 -3.088 1.00 82.88 298 THR A N 1
ATOM 2225 C CA . THR A 1 298 ? 11.846 -13.460 -2.836 1.00 82.88 298 THR A CA 1
ATOM 2226 C C . THR A 1 298 ? 12.382 -14.472 -3.846 1.00 82.88 298 THR A C 1
ATOM 2228 O O . THR A 1 298 ? 13.474 -14.271 -4.381 1.00 82.88 298 THR A O 1
ATOM 2231 N N . GLY A 1 299 ? 11.605 -15.507 -4.186 1.00 81.62 299 GLY A N 1
ATOM 2232 C CA . GLY A 1 299 ? 11.975 -16.483 -5.211 1.00 81.62 299 GLY A CA 1
ATOM 2233 C C . GLY A 1 299 ? 12.201 -15.831 -6.576 1.00 81.62 299 GLY A C 1
ATOM 2234 O O . GLY A 1 299 ? 13.194 -16.114 -7.249 1.00 81.62 299 GLY A O 1
ATOM 2235 N N . TYR A 1 300 ? 11.334 -14.891 -6.958 1.00 84.75 300 TYR A N 1
ATOM 2236 C CA . TYR A 1 300 ? 11.476 -14.159 -8.214 1.00 84.75 300 TYR A CA 1
ATOM 2237 C C . TYR A 1 300 ? 12.670 -13.192 -8.214 1.00 84.75 300 TYR A C 1
ATOM 2239 O O . TYR A 1 300 ? 13.354 -13.057 -9.233 1.00 84.75 300 TYR A O 1
ATOM 2247 N N . THR A 1 301 ? 12.951 -12.538 -7.082 1.00 83.81 301 THR A N 1
ATOM 2248 C CA . THR A 1 301 ? 14.126 -11.672 -6.916 1.00 83.81 301 THR A CA 1
ATOM 2249 C C . THR A 1 301 ? 15.412 -12.475 -7.067 1.00 83.81 301 THR A C 1
ATOM 2251 O O . THR A 1 301 ? 16.259 -12.107 -7.875 1.00 83.81 301 THR A O 1
ATOM 2254 N N . VAL A 1 302 ? 15.543 -13.604 -6.360 1.00 82.81 302 VAL A N 1
ATOM 2255 C CA . VAL A 1 302 ? 16.744 -14.457 -6.409 1.00 82.81 302 VAL A CA 1
ATOM 2256 C C . VAL A 1 302 ? 16.991 -14.981 -7.822 1.00 82.81 302 VAL A C 1
ATOM 2258 O O . VAL A 1 302 ? 18.128 -14.953 -8.291 1.00 82.81 302 VAL A O 1
ATOM 2261 N N . LYS A 1 303 ? 15.929 -15.385 -8.535 1.00 81.69 303 LYS A N 1
ATOM 2262 C CA . LYS A 1 303 ? 16.021 -15.839 -9.931 1.00 81.69 303 LYS A CA 1
ATOM 2263 C C . LYS A 1 303 ? 16.699 -14.816 -10.847 1.00 81.69 303 LYS A C 1
ATOM 2265 O O . LYS A 1 303 ? 17.428 -15.193 -11.762 1.00 81.69 303 LYS A O 1
ATOM 2270 N N . ASN A 1 304 ? 16.394 -13.535 -10.647 1.00 79.81 304 ASN A N 1
ATOM 2271 C CA . ASN A 1 304 ? 16.762 -12.464 -11.571 1.00 79.81 304 ASN A CA 1
ATOM 2272 C C . ASN A 1 304 ? 17.898 -11.569 -11.053 1.00 79.81 304 ASN A C 1
ATOM 2274 O O . ASN A 1 304 ? 18.390 -10.747 -11.816 1.00 79.81 304 ASN A O 1
ATOM 2278 N N . ALA A 1 305 ? 18.357 -11.754 -9.811 1.00 73.75 305 ALA A N 1
ATOM 2279 C CA . ALA A 1 305 ? 19.401 -10.939 -9.183 1.00 73.75 305 ALA A CA 1
ATOM 2280 C C . ALA A 1 305 ? 20.756 -10.971 -9.916 1.00 73.75 305 ALA A C 1
ATOM 2282 O O . ALA A 1 305 ? 21.540 -10.040 -9.781 1.00 73.75 305 ALA A O 1
ATOM 2283 N N . TRP A 1 306 ? 21.026 -12.026 -10.689 1.00 71.69 306 TRP A N 1
ATOM 2284 C CA . TRP A 1 306 ? 22.291 -12.218 -11.410 1.00 71.69 306 TRP A CA 1
ATOM 2285 C C . TRP A 1 306 ? 22.245 -11.796 -12.885 1.00 71.69 306 TRP A C 1
ATOM 2287 O O . TRP A 1 306 ? 23.225 -11.990 -13.602 1.00 71.69 306 TRP A O 1
ATOM 2297 N N . LYS A 1 307 ? 21.121 -11.248 -13.366 1.00 73.50 307 LYS A N 1
ATOM 2298 C CA . LYS A 1 307 ? 21.003 -10.757 -14.745 1.00 73.50 307 LYS A CA 1
ATOM 2299 C C . LYS A 1 307 ? 21.197 -9.238 -14.776 1.00 73.50 307 LYS A C 1
ATOM 2301 O O . LYS A 1 307 ? 20.459 -8.514 -14.115 1.00 73.50 307 LYS A O 1
ATOM 2306 N N . ASN A 1 308 ? 22.176 -8.762 -15.545 1.00 64.25 308 ASN A N 1
ATOM 2307 C CA . ASN A 1 308 ? 22.629 -7.360 -15.536 1.00 64.25 308 ASN A CA 1
ATOM 2308 C C . ASN A 1 308 ? 21.826 -6.440 -16.476 1.00 64.25 308 ASN A C 1
ATOM 2310 O O . ASN A 1 308 ? 21.947 -5.221 -16.433 1.00 64.25 308 ASN A O 1
ATOM 2314 N N . ASP A 1 309 ? 21.013 -7.033 -17.336 1.00 73.81 309 ASP A N 1
ATOM 2315 C CA . ASP A 1 309 ? 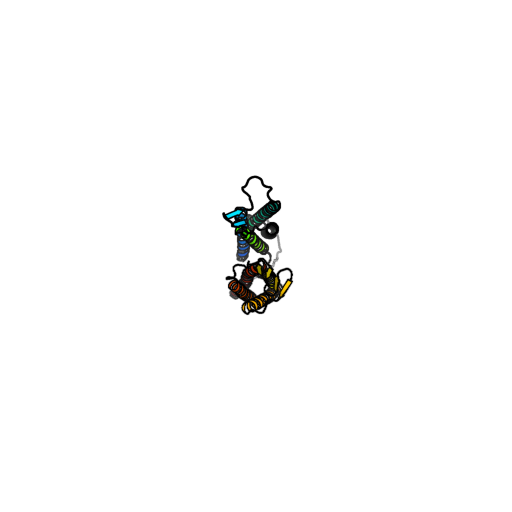20.320 -6.438 -18.476 1.00 73.81 309 ASP A CA 1
ATOM 2316 C C . ASP A 1 309 ? 18.799 -6.327 -18.247 1.00 73.81 309 ASP A C 1
ATOM 2318 O O . ASP A 1 309 ? 18.021 -6.076 -19.172 1.00 73.81 309 ASP A O 1
ATOM 2322 N N . VAL A 1 310 ? 18.369 -6.492 -16.992 1.00 75.25 310 VAL A N 1
ATOM 2323 C CA . VAL A 1 310 ? 16.961 -6.613 -16.616 1.00 75.25 310 VAL A CA 1
ATOM 2324 C C . VAL A 1 310 ? 16.598 -5.626 -15.510 1.00 75.25 310 VAL A C 1
ATOM 2326 O O . VAL A 1 310 ? 17.191 -5.617 -14.436 1.00 75.25 310 VAL A O 1
ATOM 2329 N N . PHE A 1 311 ? 15.566 -4.823 -15.751 1.00 80.25 311 PHE A N 1
ATOM 2330 C CA . PHE A 1 311 ? 15.057 -3.828 -14.813 1.00 80.25 311 PHE A CA 1
ATOM 2331 C C . PHE A 1 311 ? 13.736 -4.293 -14.201 1.00 80.25 311 PHE A C 1
ATOM 2333 O O . PHE A 1 311 ? 12.815 -4.679 -14.921 1.00 80.25 311 PHE A O 1
ATOM 2340 N N . PHE A 1 312 ? 13.598 -4.215 -12.877 1.00 82.19 312 PHE A N 1
ATOM 2341 C CA . PHE A 1 312 ? 12.320 -4.475 -12.211 1.00 82.19 312 PHE A CA 1
ATOM 2342 C C . PHE A 1 312 ? 11.295 -3.387 -12.552 1.00 82.19 312 PHE A C 1
ATOM 2344 O O . PHE A 1 312 ? 11.617 -2.200 -12.601 1.00 82.19 312 PHE A O 1
ATOM 2351 N N . SER A 1 313 ? 10.050 -3.789 -12.801 1.00 81.44 313 SER A N 1
ATOM 2352 C CA . SER A 1 313 ? 8.976 -2.890 -13.228 1.00 81.44 313 SER A CA 1
ATOM 2353 C C . SER A 1 313 ? 7.798 -2.891 -12.242 1.00 81.44 313 SER A C 1
ATOM 2355 O O . SER A 1 313 ? 7.863 -3.467 -11.156 1.00 81.44 313 SER A O 1
ATOM 2357 N N . TRP A 1 314 ? 6.741 -2.148 -12.560 1.00 76.88 314 TRP A N 1
ATOM 2358 C CA . TRP A 1 314 ? 5.702 -1.746 -11.606 1.00 76.88 314 TRP A CA 1
ATOM 2359 C C . TRP A 1 314 ? 4.895 -2.921 -11.036 1.00 76.88 314 TRP A C 1
ATOM 2361 O O . TRP A 1 314 ? 4.506 -2.870 -9.869 1.00 76.88 314 TRP A O 1
ATOM 2371 N N . SER A 1 315 ? 4.699 -4.004 -11.797 1.00 83.81 315 SER A N 1
ATOM 2372 C CA . SER A 1 315 ? 3.983 -5.192 -11.315 1.00 83.81 315 SER A CA 1
ATOM 2373 C C . SER A 1 315 ? 4.745 -5.884 -10.186 1.00 83.81 315 SER A C 1
ATOM 2375 O O . SER A 1 315 ? 4.138 -6.324 -9.210 1.00 83.81 315 SER A O 1
ATOM 2377 N N . TYR A 1 316 ? 6.078 -5.908 -10.261 1.00 84.06 316 TYR A N 1
ATOM 2378 C CA . TYR A 1 316 ? 6.931 -6.442 -9.200 1.00 84.06 316 TYR A CA 1
ATOM 2379 C C . TYR A 1 316 ? 6.847 -5.584 -7.929 1.00 84.06 316 TYR A C 1
ATOM 2381 O O . TYR A 1 316 ? 6.641 -6.109 -6.836 1.00 84.06 316 TYR A O 1
ATOM 2389 N N . PHE A 1 317 ? 6.910 -4.255 -8.062 1.00 82.19 317 PHE A N 1
ATOM 2390 C CA . PHE A 1 317 ? 6.741 -3.357 -6.914 1.00 82.19 317 PHE A CA 1
ATOM 2391 C C . PHE A 1 317 ? 5.343 -3.453 -6.295 1.00 82.19 317 PHE A C 1
ATOM 2393 O O . PHE A 1 317 ? 5.216 -3.428 -5.074 1.00 82.19 317 PHE A O 1
ATOM 2400 N N . SER A 1 318 ? 4.299 -3.632 -7.112 1.00 80.62 318 SER A N 1
ATOM 2401 C CA . SER A 1 318 ? 2.936 -3.830 -6.607 1.00 80.62 318 SER A CA 1
ATOM 2402 C C . SER A 1 318 ? 2.795 -5.114 -5.778 1.00 80.62 318 SER A C 1
ATOM 2404 O O . SER A 1 318 ? 2.125 -5.093 -4.749 1.00 80.62 318 SER A O 1
ATOM 2406 N N . GLY A 1 319 ? 3.494 -6.195 -6.150 1.00 82.12 319 GLY A N 1
ATOM 2407 C CA . GLY A 1 319 ? 3.533 -7.438 -5.374 1.00 82.12 319 GLY A CA 1
ATOM 2408 C C . GLY A 1 319 ? 4.223 -7.264 -4.017 1.00 82.12 319 GLY A C 1
ATOM 2409 O O . GLY A 1 319 ? 3.694 -7.692 -2.992 1.00 82.12 319 GLY A O 1
ATOM 2410 N N . TRP A 1 320 ? 5.353 -6.548 -3.979 1.00 79.12 320 TRP A N 1
ATOM 2411 C CA . TRP A 1 320 ? 6.030 -6.195 -2.723 1.00 79.12 320 TRP A CA 1
ATOM 2412 C C . TRP A 1 320 ? 5.200 -5.270 -1.834 1.00 79.12 320 TRP A C 1
ATOM 2414 O O . TRP A 1 320 ? 5.253 -5.397 -0.615 1.00 79.12 320 TRP A O 1
ATOM 2424 N N . LEU A 1 321 ? 4.417 -4.366 -2.426 1.00 81.00 321 LEU A N 1
ATOM 2425 C CA . LEU A 1 321 ? 3.526 -3.466 -1.696 1.00 81.00 321 LEU A CA 1
ATOM 2426 C C . LEU A 1 321 ? 2.286 -4.190 -1.138 1.00 81.00 321 LEU A C 1
ATOM 2428 O O . LEU A 1 321 ? 1.775 -3.805 -0.089 1.00 81.00 321 LEU A O 1
ATOM 2432 N N . ALA A 1 322 ? 1.823 -5.266 -1.783 1.00 81.50 322 ALA A N 1
ATOM 2433 C CA . ALA A 1 322 ? 0.714 -6.084 -1.286 1.00 81.50 322 ALA A CA 1
ATOM 2434 C C . ALA A 1 322 ? 1.052 -6.815 0.029 1.00 81.50 322 ALA A C 1
ATOM 2436 O O . ALA A 1 322 ? 0.177 -7.001 0.878 1.00 81.50 322 ALA A O 1
ATOM 2437 N N . LEU A 1 323 ? 2.321 -7.191 0.227 1.00 80.25 323 LEU A N 1
ATOM 2438 C CA . LEU A 1 323 ? 2.795 -7.913 1.411 1.00 80.25 323 LEU A CA 1
ATOM 2439 C C . LEU A 1 323 ? 2.533 -7.170 2.735 1.00 80.25 323 LEU A C 1
ATOM 2441 O O . LEU A 1 323 ? 1.851 -7.741 3.592 1.00 80.25 323 LEU A O 1
ATOM 2445 N N . PRO A 1 324 ? 3.010 -5.926 2.948 1.00 73.12 324 PRO A N 1
ATOM 2446 C CA . PRO A 1 324 ? 2.773 -5.216 4.201 1.00 73.12 324 PRO A CA 1
ATOM 2447 C C . PRO A 1 324 ? 1.284 -4.955 4.434 1.00 73.12 324 PRO A C 1
ATOM 2449 O O . PRO A 1 324 ? 0.834 -5.056 5.572 1.00 73.12 324 PRO A O 1
ATOM 2452 N N . PHE A 1 325 ? 0.496 -4.697 3.385 1.00 77.50 325 PHE A N 1
ATOM 2453 C CA . PHE A 1 325 ? -0.951 -4.522 3.531 1.00 77.50 325 PHE A CA 1
ATOM 2454 C C . PHE A 1 325 ? -1.659 -5.808 3.975 1.00 77.50 325 PHE A C 1
ATOM 2456 O O . PHE A 1 325 ? -2.506 -5.744 4.866 1.00 77.50 325 PHE A O 1
ATOM 2463 N N . SER A 1 326 ? -1.274 -6.974 3.443 1.00 82.31 326 SER A N 1
ATOM 2464 C CA . SER A 1 326 ? -1.811 -8.266 3.894 1.00 82.31 326 SER A CA 1
ATOM 2465 C C . SER A 1 326 ? -1.435 -8.564 5.349 1.00 82.31 326 SER A C 1
ATOM 2467 O O . SER A 1 326 ? -2.275 -8.992 6.138 1.00 82.31 326 SER A O 1
ATOM 2469 N N . VAL A 1 327 ? -0.184 -8.303 5.738 1.00 78.56 327 VAL A N 1
ATOM 2470 C CA . VAL A 1 327 ? 0.291 -8.525 7.114 1.00 78.56 327 VAL A CA 1
ATOM 2471 C C . VAL A 1 327 ? -0.412 -7.588 8.103 1.00 78.56 327 VAL A C 1
ATOM 2473 O O . VAL A 1 327 ? -0.891 -8.041 9.143 1.00 78.56 327 VAL A O 1
ATOM 2476 N N . LEU A 1 328 ? -0.538 -6.300 7.771 1.00 75.88 328 LEU A N 1
ATOM 2477 C CA . LEU A 1 328 ? -1.260 -5.321 8.590 1.00 75.88 328 LEU A CA 1
ATOM 2478 C C . LEU A 1 328 ? -2.742 -5.687 8.738 1.00 75.88 328 LEU A C 1
ATOM 2480 O O . LEU A 1 328 ? -3.268 -5.621 9.848 1.00 75.88 328 LEU A O 1
ATOM 2484 N N . ALA A 1 329 ? -3.395 -6.143 7.663 1.00 80.56 329 ALA A N 1
ATOM 2485 C CA . ALA A 1 329 ? -4.761 -6.658 7.731 1.00 80.56 329 ALA A CA 1
ATOM 2486 C C . ALA A 1 329 ? -4.876 -7.826 8.728 1.00 80.56 329 ALA A C 1
ATOM 2488 O O . ALA A 1 329 ? -5.766 -7.827 9.582 1.00 80.56 329 ALA A O 1
ATOM 2489 N N . GLY A 1 330 ? -3.935 -8.776 8.682 1.00 76.75 330 GLY A N 1
ATOM 2490 C CA . GLY A 1 330 ? -3.850 -9.889 9.630 1.00 76.75 330 GLY A CA 1
ATOM 2491 C C . GLY A 1 330 ? -3.748 -9.430 11.088 1.00 76.75 330 GLY A C 1
ATOM 2492 O O . GLY A 1 330 ? -4.487 -9.932 11.940 1.00 76.75 330 GLY A O 1
ATOM 2493 N N . PHE A 1 331 ? -2.903 -8.435 11.373 1.00 75.12 331 PHE A N 1
ATOM 2494 C CA . PHE A 1 331 ? -2.787 -7.843 12.709 1.00 75.12 331 PHE A CA 1
ATOM 2495 C C . PHE A 1 331 ? -4.069 -7.144 13.165 1.00 75.12 331 PHE A C 1
ATOM 2497 O O . PHE A 1 331 ? -4.485 -7.341 14.306 1.00 75.12 331 PHE A O 1
ATOM 2504 N N . CYS A 1 332 ? -4.735 -6.380 12.294 1.00 76.50 332 CYS A N 1
ATOM 2505 C CA . CYS A 1 332 ? -6.006 -5.732 12.626 1.00 76.50 332 CYS A CA 1
ATOM 2506 C C . CYS A 1 332 ? -7.061 -6.750 13.089 1.00 76.50 332 CYS A C 1
ATOM 2508 O O . CYS A 1 332 ? -7.731 -6.525 14.099 1.00 76.50 332 CYS A O 1
ATOM 2510 N N . PHE A 1 333 ? -7.168 -7.897 12.409 1.00 81.56 333 PHE A N 1
ATOM 2511 C CA . PHE A 1 333 ? -8.091 -8.962 12.809 1.00 81.56 333 PHE A CA 1
ATOM 2512 C C . PHE A 1 333 ? -7.660 -9.702 14.086 1.00 81.56 333 PHE A C 1
ATOM 2514 O O . PHE A 1 333 ? -8.535 -10.033 14.885 1.00 81.56 333 PHE A O 1
ATOM 2521 N N . LEU A 1 334 ? -6.356 -9.922 14.333 1.00 78.06 334 LEU A N 1
ATOM 2522 C CA . LEU A 1 334 ? -5.894 -10.478 15.622 1.00 78.06 334 LEU A CA 1
ATOM 2523 C C . LEU A 1 334 ? -6.224 -9.555 16.785 1.00 78.06 334 LEU A C 1
ATOM 2525 O O . LEU A 1 334 ? -6.716 -10.014 17.809 1.00 78.06 334 LEU A O 1
ATOM 2529 N N . LEU A 1 335 ? -5.939 -8.261 16.645 1.00 73.38 335 LEU A N 1
ATOM 2530 C CA . LEU A 1 335 ? -6.172 -7.295 17.713 1.00 73.38 335 LEU A CA 1
ATOM 2531 C C . LEU A 1 335 ? -7.667 -7.180 18.021 1.00 73.38 335 LEU A C 1
ATOM 2533 O O . LEU A 1 335 ? -8.048 -7.145 19.188 1.00 73.38 335 LEU A O 1
ATOM 2537 N N . ALA A 1 336 ? -8.522 -7.207 16.994 1.00 77.31 336 ALA A N 1
ATOM 2538 C CA . ALA A 1 336 ? -9.970 -7.248 17.180 1.00 77.31 336 ALA A CA 1
ATOM 2539 C C . ALA A 1 336 ? -10.439 -8.505 17.941 1.00 77.31 336 ALA A C 1
ATOM 2541 O O . ALA A 1 336 ? -11.347 -8.409 18.767 1.00 77.31 336 ALA A O 1
ATOM 2542 N N . ASP A 1 337 ? -9.824 -9.664 17.679 1.00 76.94 337 ASP A N 1
ATOM 2543 C CA . ASP A 1 337 ? -10.102 -10.936 18.364 1.00 76.94 337 ASP A CA 1
ATOM 2544 C C . ASP A 1 337 ? -9.640 -10.907 19.832 1.00 76.94 337 ASP A C 1
ATOM 2546 O O . ASP A 1 337 ? -10.394 -11.272 20.733 1.00 76.94 337 ASP A O 1
ATOM 2550 N N . MET A 1 338 ? -8.435 -10.391 20.090 1.00 73.56 338 MET A N 1
ATOM 2551 C CA . MET A 1 338 ? -7.865 -10.285 21.440 1.00 73.56 338 MET A CA 1
ATOM 2552 C C . MET A 1 338 ? -8.664 -9.335 22.339 1.00 73.56 338 MET A C 1
ATOM 2554 O O . MET A 1 338 ? -8.867 -9.631 23.514 1.00 73.56 338 MET A O 1
ATOM 2558 N N . ILE A 1 339 ? -9.168 -8.224 21.790 1.00 72.12 339 ILE A N 1
ATOM 2559 C CA . ILE A 1 339 ? -10.044 -7.290 22.520 1.00 72.12 339 ILE A CA 1
ATOM 2560 C C . ILE A 1 339 ? -11.375 -7.955 22.902 1.00 72.12 339 ILE A C 1
ATOM 2562 O O . ILE A 1 339 ? -11.933 -7.667 23.959 1.00 72.12 339 ILE A O 1
ATOM 2566 N N . MET A 1 340 ? -11.899 -8.851 22.060 1.00 70.00 340 MET A N 1
ATOM 2567 C CA . MET A 1 340 ? -13.114 -9.603 22.384 1.00 70.00 340 MET A CA 1
ATOM 2568 C C . MET A 1 340 ? -12.862 -10.560 23.554 1.00 70.00 340 MET A C 1
ATOM 2570 O O . MET A 1 340 ? -13.589 -10.515 24.540 1.00 70.00 340 MET A O 1
ATOM 2574 N N . GLN A 1 341 ? -11.773 -11.334 23.493 1.00 69.19 341 GLN A N 1
ATOM 2575 C CA . GLN A 1 341 ? -11.410 -12.282 24.552 1.00 69.19 341 GLN A CA 1
ATOM 2576 C C . GLN A 1 341 ? -11.154 -11.606 25.902 1.00 69.19 341 GLN A C 1
ATOM 2578 O O . GLN A 1 341 ? -11.540 -12.145 26.937 1.00 69.19 341 GLN A O 1
ATOM 2583 N N . SER A 1 342 ? -10.540 -10.419 25.912 1.00 65.56 342 SER A N 1
ATOM 2584 C CA . SER A 1 342 ? -10.334 -9.672 27.157 1.00 65.56 342 SER A CA 1
ATOM 2585 C C . SER A 1 342 ? -11.639 -9.116 27.730 1.00 65.56 342 SER A C 1
ATOM 2587 O O . SER A 1 342 ? -11.812 -9.112 28.945 1.00 65.56 342 SER A O 1
ATOM 2589 N N . THR A 1 343 ? -12.577 -8.694 26.878 1.00 64.69 343 THR A N 1
ATOM 2590 C CA . THR A 1 343 ? -13.890 -8.193 27.316 1.00 64.69 343 THR A CA 1
ATOM 2591 C C . THR A 1 343 ? -14.736 -9.316 27.925 1.00 64.69 343 THR A C 1
ATOM 2593 O O . THR A 1 343 ? -15.311 -9.131 28.999 1.00 64.69 343 THR A O 1
ATOM 2596 N N . ASP A 1 344 ? -14.742 -10.499 27.302 1.00 62.59 344 ASP A N 1
ATOM 2597 C CA . ASP A 1 344 ? -15.460 -11.673 27.812 1.00 62.59 344 ASP A CA 1
ATOM 2598 C C . ASP A 1 344 ? -14.900 -12.121 29.174 1.00 62.59 344 ASP A C 1
ATOM 2600 O O . ASP A 1 344 ? -15.664 -12.370 30.109 1.00 62.59 344 ASP A O 1
ATOM 2604 N N . ALA A 1 345 ? -13.570 -12.119 29.335 1.00 60.03 345 ALA A N 1
ATOM 2605 C CA . ALA A 1 345 ? -12.907 -12.465 30.595 1.00 60.03 345 ALA A CA 1
ATOM 2606 C C . ALA A 1 345 ? -13.250 -11.508 31.752 1.00 60.03 345 ALA A C 1
ATOM 2608 O O . ALA A 1 345 ? -13.346 -11.941 32.898 1.00 60.03 345 ALA A O 1
ATOM 2609 N N . ILE A 1 346 ? -13.462 -10.218 31.468 1.00 59.25 346 ILE A N 1
ATOM 2610 C CA . ILE A 1 346 ? -13.842 -9.220 32.481 1.00 59.25 346 ILE A CA 1
ATOM 2611 C C . ILE A 1 346 ? -15.329 -9.352 32.847 1.00 59.25 346 ILE A C 1
ATOM 2613 O O . ILE A 1 346 ? -15.686 -9.205 34.014 1.00 59.25 346 ILE A O 1
ATOM 2617 N N . SER A 1 347 ? -16.192 -9.680 31.880 1.00 57.28 347 SER A N 1
ATOM 2618 C CA . SER A 1 347 ? -17.631 -9.890 32.117 1.00 57.28 347 SER A CA 1
ATOM 2619 C C . SER A 1 347 ? -17.957 -11.168 32.904 1.00 57.28 347 SER A C 1
ATOM 2621 O O . SER A 1 347 ? -19.030 -11.269 33.495 1.00 57.28 347 SER A O 1
ATOM 2623 N N . GLY A 1 348 ? -17.029 -12.131 32.933 1.00 55.28 348 GLY A N 1
ATOM 2624 C CA . GLY A 1 348 ? -17.160 -13.388 33.670 1.00 55.28 348 GLY A CA 1
ATOM 2625 C C . GLY A 1 348 ? -16.861 -13.297 35.169 1.00 55.28 348 GLY A C 1
ATOM 2626 O O . GLY A 1 348 ? -17.041 -14.293 35.867 1.00 55.28 348 GLY A O 1
ATOM 2627 N N . PHE A 1 349 ? -16.415 -12.145 35.687 1.00 47.16 349 PHE A N 1
ATOM 2628 C CA . PHE A 1 349 ? -16.284 -11.952 37.131 1.00 47.16 349 PHE A CA 1
ATOM 2629 C C . PHE A 1 349 ? -17.667 -11.678 37.735 1.00 47.16 349 PHE A C 1
ATOM 2631 O O . PHE A 1 349 ? -18.251 -10.630 37.446 1.00 47.16 349 PHE A O 1
ATOM 2638 N N . PRO A 1 350 ? -18.212 -12.579 38.577 1.00 51.56 350 PRO A N 1
ATOM 2639 C CA . PRO A 1 350 ? -19.457 -12.301 39.268 1.00 51.56 350 PRO A CA 1
ATOM 2640 C C . PRO A 1 350 ? -19.220 -11.111 40.196 1.00 51.56 350 PRO A C 1
ATOM 2642 O O . PRO A 1 350 ? -18.437 -11.180 41.144 1.00 51.56 350 PRO A O 1
ATOM 2645 N N . VAL A 1 351 ? -19.886 -9.998 39.903 1.00 54.06 351 VAL A N 1
ATOM 2646 C CA . VAL A 1 351 ? -20.034 -8.904 40.858 1.00 54.06 351 VAL A CA 1
ATOM 2647 C C . VAL A 1 351 ? -20.915 -9.457 41.976 1.00 54.06 351 VAL A C 1
ATOM 2649 O O . VAL A 1 351 ? -22.131 -9.541 41.822 1.00 54.06 351 VAL A O 1
ATOM 2652 N N . CYS A 1 352 ? -20.300 -9.919 43.067 1.00 50.06 352 CYS A N 1
ATOM 2653 C CA . CYS A 1 352 ? -21.024 -10.217 44.297 1.00 50.06 352 CYS A CA 1
ATOM 2654 C C . CYS A 1 352 ? -21.589 -8.891 44.825 1.00 50.06 352 CYS A C 1
ATOM 2656 O O . CYS A 1 352 ? -20.830 -8.058 45.324 1.00 50.06 352 CYS A O 1
ATOM 2658 N N . LEU A 1 353 ? -22.893 -8.688 44.623 1.00 45.88 353 LEU A N 1
ATOM 2659 C CA . LEU A 1 353 ? -23.693 -7.646 45.269 1.00 45.88 353 LEU A CA 1
ATOM 2660 C C . LEU A 1 353 ? -24.088 -8.076 46.680 1.00 45.88 353 LEU A C 1
ATOM 2662 O O . LEU A 1 353 ? -24.443 -9.268 46.841 1.00 45.88 353 LEU A O 1
#

InterPro domains:
  IPR004031 PMP-22/EMP/MP20/Claudin [PF00822] (49-182)
  IPR004031 PMP-22/EMP/MP20/Claudin [PF00822] (199-331)
  IPR004032 PMP-22/EMP/MP20 [PS01222] (94-110)
  IPR050579 Peripheral myelin protein 22/Epithelial membrane protein-like [PTHR10671] (35-182)